Protein AF-A0A7X4B8D8-F1 (afdb_monomer_lite)

pLDDT: mean 94.79, std 5.06, range [47.25, 98.56]

Sequence (231 aa):
MPLSFQAPSESDYITFLWSAFEINYNKQKYQFAYFAYHMLAMGFIYFKIWQIRRERLDDFRKGVIGFSKDNENCFLHAASPFEFSKVPEGSVFRLLKLLGCDNSKVGTYGALVNDRNEMAHANGHIHVRTEEIFGYKIRNILKIAEDIQSQVEPIIEVCYQNFLLRSLDPNEREYSDLTDQIREALIHSNYLSQKDIKICFKFDIQRLKNHKKFREISTLHREILSIGFPE

Radius of gyration: 19.59 Å; chains: 1; bounding box: 50×41×54 Å

Secondary structure (DSSP, 8-state):
--SS-SSHHHHHHHHHHHHHHHHHHHTT-HHHHHHHHHHHHHHHHHHHHHHHHHH-HHHHHHHHTTS-HHHHHHHHH-SSGGGGGGS-HHHHGGGGGGGT--HHHHHHHHHHHHHHHHHHS-SS--S--SHHHHHHHHHHHHHHHHHHHHHTHHHHHHHHHHHHHHTSSTTTSSSSSHHHIIIIIIIITTT--HHHHHHHHT--GGGGTTSTTHHHHHHHHHHHHHH----

Structure (mmCIF, N/CA/C/O backbone):
data_AF-A0A7X4B8D8-F1
#
_entry.id   AF-A0A7X4B8D8-F1
#
loop_
_atom_site.group_PDB
_atom_site.id
_atom_site.type_symbol
_atom_site.label_atom_id
_atom_site.label_alt_id
_atom_site.label_comp_id
_atom_site.label_asym_id
_atom_site.label_entity_id
_atom_site.label_seq_id
_atom_site.pdbx_PDB_ins_code
_atom_site.Cartn_x
_atom_site.Cartn_y
_atom_site.Cartn_z
_atom_site.occupancy
_atom_site.B_iso_or_equiv
_atom_site.auth_seq_id
_atom_site.auth_comp_id
_atom_site.auth_asym_id
_atom_site.auth_atom_id
_atom_site.pdbx_PDB_model_num
ATOM 1 N N . MET A 1 1 ? 1.569 5.803 -2.714 1.00 92.88 1 MET A N 1
ATOM 2 C CA . MET A 1 1 ? 2.454 5.562 -1.556 1.00 92.88 1 MET A CA 1
ATOM 3 C C . MET A 1 1 ? 1.796 6.117 -0.301 1.00 92.88 1 MET A C 1
ATOM 5 O O . MET A 1 1 ? 0.886 6.930 -0.468 1.00 92.88 1 MET A O 1
ATOM 9 N N . PRO A 1 2 ? 2.183 5.661 0.903 1.00 95.62 2 PRO A N 1
ATOM 10 C CA . PRO A 1 2 ? 1.746 6.262 2.165 1.00 95.62 2 PRO A CA 1
ATOM 11 C C . PRO A 1 2 ? 2.032 7.767 2.206 1.00 95.62 2 PRO A C 1
ATOM 13 O O . PRO A 1 2 ? 2.997 8.214 1.588 1.00 95.62 2 PRO A O 1
ATOM 16 N N . LEU A 1 3 ? 1.200 8.532 2.916 1.00 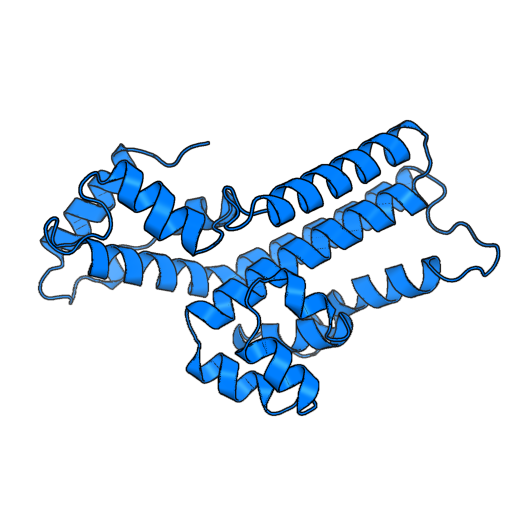94.75 3 LEU A N 1
ATOM 17 C CA . LEU A 1 3 ? 1.454 9.955 3.182 1.00 94.75 3 LEU A CA 1
ATOM 18 C C . LEU A 1 3 ? 2.538 10.168 4.239 1.00 94.75 3 LEU A C 1
ATOM 20 O O . LEU A 1 3 ? 3.228 11.180 4.227 1.00 94.75 3 LEU A O 1
ATOM 24 N N . SER A 1 4 ? 2.665 9.217 5.160 1.00 94.81 4 SER A N 1
ATOM 25 C CA . SER A 1 4 ? 3.643 9.247 6.237 1.00 94.81 4 SER A CA 1
ATOM 26 C C . SER A 1 4 ? 4.244 7.856 6.419 1.00 94.81 4 SER A C 1
ATOM 28 O O . SER A 1 4 ? 3.562 6.845 6.224 1.00 94.81 4 SER A O 1
ATOM 30 N N . PHE A 1 5 ? 5.533 7.822 6.746 1.00 95.88 5 PHE A N 1
ATOM 31 C CA . PHE A 1 5 ? 6.329 6.610 6.922 1.00 95.88 5 PHE A CA 1
ATOM 32 C C . PHE A 1 5 ? 6.796 6.514 8.369 1.00 95.88 5 PHE A C 1
ATOM 34 O O . PHE A 1 5 ? 7.143 7.534 8.960 1.00 95.88 5 PHE A O 1
ATOM 41 N N . GLN A 1 6 ? 6.827 5.304 8.927 1.00 94.69 6 GLN A N 1
ATOM 42 C CA . GLN A 1 6 ? 7.171 5.101 10.336 1.00 94.69 6 GLN A CA 1
ATOM 43 C C . GLN A 1 6 ? 8.663 5.269 10.599 1.00 94.69 6 GLN A C 1
ATOM 45 O O . GLN A 1 6 ? 9.049 5.755 11.659 1.00 94.69 6 GLN A O 1
ATOM 50 N N . ALA A 1 7 ? 9.507 4.892 9.636 1.00 94.75 7 ALA A N 1
ATOM 51 C CA . ALA A 1 7 ? 10.947 5.078 9.743 1.00 94.75 7 ALA A CA 1
ATOM 52 C C . ALA A 1 7 ? 11.461 6.071 8.684 1.00 94.75 7 ALA A C 1
ATOM 54 O O . ALA A 1 7 ? 11.084 5.964 7.515 1.00 94.75 7 ALA A O 1
ATOM 55 N N . PRO A 1 8 ? 12.383 6.992 9.036 1.00 94.50 8 PRO A N 1
ATOM 56 C CA . PRO A 1 8 ? 12.990 7.914 8.070 1.00 94.50 8 PRO A CA 1
ATOM 57 C C . PRO A 1 8 ? 13.620 7.200 6.868 1.00 94.50 8 PRO A C 1
ATOM 59 O O . PRO A 1 8 ? 13.454 7.631 5.731 1.00 94.50 8 PRO A O 1
ATOM 62 N N . SER A 1 9 ? 14.240 6.039 7.105 1.00 95.44 9 SER A N 1
ATOM 63 C CA . SER A 1 9 ? 14.846 5.209 6.061 1.00 95.44 9 SER A CA 1
ATOM 64 C C . SER A 1 9 ? 13.849 4.718 5.005 1.00 95.44 9 SER A C 1
ATOM 66 O O . SER A 1 9 ? 14.234 4.507 3.856 1.00 95.44 9 SER A O 1
ATOM 68 N N . GLU A 1 10 ? 12.571 4.553 5.354 1.00 96.31 10 GLU A N 1
ATOM 69 C CA . GLU A 1 10 ? 11.515 4.207 4.398 1.00 96.31 10 GLU A CA 1
ATOM 70 C C . GLU A 1 10 ? 11.247 5.376 3.445 1.00 96.31 10 GLU A C 1
ATOM 72 O O . GLU A 1 10 ? 11.184 5.181 2.230 1.00 96.31 10 GLU A O 1
ATOM 77 N N . SER A 1 11 ? 11.141 6.595 3.983 1.00 95.31 11 SER A N 1
ATOM 78 C CA . SER A 1 11 ? 10.960 7.815 3.189 1.00 95.31 11 SER A CA 1
ATOM 79 C C . SER A 1 11 ? 12.176 8.095 2.303 1.00 95.31 11 SER A C 1
ATOM 81 O O . SER A 1 11 ? 12.021 8.412 1.120 1.00 95.31 11 SER A O 1
ATOM 83 N N . ASP A 1 12 ? 13.386 7.914 2.839 1.00 97.31 12 ASP A N 1
ATOM 84 C CA . ASP A 1 12 ? 14.638 8.058 2.091 1.00 97.31 12 ASP A CA 1
ATOM 85 C C . ASP A 1 12 ? 14.699 7.070 0.924 1.00 97.31 12 ASP A C 1
ATOM 87 O O . ASP A 1 12 ? 15.031 7.449 -0.200 1.00 97.31 12 ASP A O 1
ATOM 91 N N . TYR A 1 13 ? 14.312 5.811 1.157 1.00 97.44 13 TYR A N 1
ATOM 92 C CA . TYR A 1 13 ? 14.269 4.788 0.117 1.00 97.44 13 TYR A CA 1
ATOM 93 C C . TYR A 1 13 ? 13.274 5.141 -0.997 1.00 97.44 13 TYR A C 1
ATOM 95 O O . TYR A 1 13 ? 13.613 5.059 -2.180 1.00 97.44 13 TYR A O 1
ATOM 103 N N . ILE A 1 14 ? 12.063 5.589 -0.651 1.00 97.62 14 ILE A N 1
ATOM 104 C CA . ILE A 1 14 ? 11.065 6.002 -1.649 1.00 97.62 14 ILE A CA 1
ATOM 105 C C . ILE A 1 14 ? 11.525 7.234 -2.434 1.00 97.62 14 ILE A C 1
ATOM 107 O O . ILE A 1 14 ? 11.386 7.263 -3.659 1.00 97.62 14 ILE A O 1
ATOM 111 N N . THR A 1 15 ? 12.122 8.214 -1.761 1.00 97.81 15 THR A N 1
ATOM 112 C CA . THR A 1 15 ? 12.684 9.414 -2.399 1.00 97.81 15 THR A CA 1
ATOM 113 C C . THR A 1 15 ? 13.819 9.050 -3.353 1.00 97.81 15 THR A C 1
ATOM 115 O O . THR A 1 15 ? 13.859 9.522 -4.490 1.00 97.81 15 THR A O 1
ATOM 118 N N . PHE A 1 16 ? 14.707 8.148 -2.930 1.00 98.19 16 PHE A N 1
ATOM 119 C CA . PHE A 1 16 ? 15.787 7.624 -3.758 1.00 98.19 16 PHE A CA 1
ATOM 120 C C . PHE A 1 16 ? 15.255 6.950 -5.029 1.00 98.19 16 PHE A C 1
ATOM 122 O O . PHE A 1 16 ? 15.747 7.226 -6.124 1.00 98.19 16 PHE A O 1
ATOM 129 N N . LEU A 1 17 ? 14.226 6.105 -4.913 1.00 98.44 17 LEU A N 1
ATOM 130 C CA . LEU A 1 17 ? 13.629 5.430 -6.065 1.00 98.44 17 LEU A CA 1
ATOM 131 C C . LEU A 1 17 ? 12.956 6.403 -7.040 1.00 98.44 17 LEU A C 1
ATOM 133 O O . LEU A 1 17 ? 13.117 6.249 -8.252 1.00 98.44 17 LEU A O 1
ATOM 137 N N . TRP A 1 18 ? 12.242 7.416 -6.540 1.00 98.38 18 TRP A N 1
ATOM 138 C CA . TRP A 1 18 ? 11.669 8.463 -7.391 1.00 98.38 18 TRP A CA 1
ATOM 139 C C . TRP A 1 18 ? 12.748 9.256 -8.124 1.00 98.38 18 TRP A C 1
ATOM 141 O O . TRP A 1 18 ? 12.675 9.402 -9.342 1.00 98.38 18 TRP A O 1
ATOM 151 N N . SER A 1 19 ? 13.800 9.673 -7.418 1.00 98.44 19 SER A N 1
ATOM 152 C CA . SER A 1 19 ? 14.943 10.355 -8.030 1.00 98.44 19 SER A CA 1
ATOM 153 C C . SER A 1 19 ? 15.603 9.492 -9.114 1.00 98.44 19 SER A C 1
ATOM 155 O O . SER A 1 19 ? 15.864 9.958 -10.226 1.00 98.44 19 SER A O 1
ATOM 157 N N . ALA A 1 20 ? 15.809 8.199 -8.842 1.00 98.56 20 ALA A N 1
ATOM 158 C CA . ALA A 1 20 ? 16.354 7.260 -9.816 1.00 98.56 20 ALA A CA 1
ATOM 159 C C . ALA A 1 20 ? 15.445 7.111 -11.046 1.00 98.56 20 ALA A C 1
ATOM 161 O O . ALA A 1 20 ? 15.947 7.072 -12.172 1.00 98.56 20 ALA A O 1
ATOM 162 N N . PHE A 1 21 ? 14.126 7.055 -10.856 1.00 98.56 21 PHE A N 1
ATOM 163 C CA . PHE A 1 21 ? 13.155 7.043 -11.946 1.00 98.56 21 PHE A CA 1
ATOM 164 C C . PHE A 1 21 ? 13.271 8.302 -12.814 1.00 98.56 21 PHE A C 1
ATOM 166 O O . PHE A 1 21 ? 13.492 8.184 -14.020 1.00 98.56 21 PHE A O 1
ATOM 173 N N . GLU A 1 22 ? 13.196 9.489 -12.208 1.00 98.50 22 GLU A N 1
ATOM 174 C CA . GLU A 1 22 ? 13.200 10.776 -12.915 1.00 98.50 22 GLU A CA 1
ATOM 175 C C . GLU A 1 22 ? 14.501 10.998 -13.687 1.00 98.50 22 GLU A C 1
ATOM 177 O O . GLU A 1 22 ? 14.485 11.312 -14.879 1.00 98.50 22 GLU A O 1
ATOM 182 N N . ILE A 1 23 ? 15.648 10.775 -13.037 1.00 98.56 23 ILE A N 1
ATOM 183 C CA . ILE A 1 23 ? 16.964 10.951 -13.661 1.00 98.56 23 ILE A CA 1
ATOM 184 C C . ILE A 1 23 ? 17.115 10.024 -14.868 1.00 98.56 23 ILE A C 1
ATOM 186 O O . ILE A 1 23 ? 17.621 10.449 -15.910 1.00 98.56 23 ILE A O 1
ATOM 190 N N . ASN A 1 24 ? 16.710 8.756 -14.746 1.00 98.56 24 ASN A N 1
ATOM 191 C CA . ASN A 1 24 ? 16.832 7.810 -15.851 1.00 98.56 24 ASN A CA 1
ATOM 192 C C . ASN A 1 24 ? 15.827 8.106 -16.966 1.00 98.56 24 ASN A C 1
ATOM 194 O O . ASN A 1 24 ? 16.201 8.007 -18.133 1.00 98.56 24 ASN A O 1
ATOM 198 N N . TYR A 1 25 ? 14.603 8.518 -16.636 1.00 98.44 25 TYR A N 1
ATOM 199 C CA . TYR A 1 25 ? 13.605 8.907 -17.629 1.00 98.44 25 TYR A CA 1
ATOM 200 C C . TYR A 1 25 ? 14.076 10.107 -18.455 1.00 98.44 25 TYR A C 1
ATOM 202 O O . TYR A 1 25 ? 14.130 10.032 -19.680 1.00 98.44 25 TYR A O 1
ATOM 210 N N . ASN A 1 26 ? 14.528 11.170 -17.785 1.00 98.25 26 ASN A N 1
ATOM 211 C CA . ASN A 1 26 ? 14.999 12.399 -18.430 1.00 98.25 26 ASN A CA 1
ATOM 212 C C . ASN A 1 26 ? 16.249 12.168 -19.291 1.00 98.25 26 ASN A C 1
ATOM 214 O O . ASN A 1 26 ? 16.451 12.837 -20.300 1.00 98.25 26 ASN A O 1
ATOM 218 N N . LYS A 1 27 ? 17.081 11.185 -18.925 1.00 98.25 27 LYS A N 1
ATOM 219 C CA . LYS A 1 27 ? 18.239 10.742 -19.720 1.00 98.25 27 LYS A CA 1
ATOM 220 C C . LYS A 1 27 ? 17.885 9.699 -20.787 1.00 98.25 27 LYS A C 1
ATOM 222 O O . LYS A 1 27 ? 18.798 9.115 -21.366 1.00 98.25 27 LYS A O 1
ATOM 227 N N . GLN A 1 28 ? 16.598 9.429 -21.012 1.00 97.94 28 GLN A N 1
ATOM 228 C CA . GLN A 1 28 ? 16.085 8.438 -21.969 1.00 97.94 28 GLN A CA 1
ATOM 229 C C . GLN A 1 28 ? 16.602 7.009 -21.712 1.00 97.94 28 GLN A C 1
ATOM 231 O O . GLN A 1 28 ? 16.596 6.141 -22.584 1.00 97.94 28 GLN A O 1
ATOM 236 N N . LYS A 1 29 ? 17.025 6.726 -20.476 1.00 97.75 29 LYS A N 1
ATOM 237 C CA . LYS A 1 29 ? 17.424 5.399 -19.992 1.00 97.75 29 LYS A CA 1
ATOM 238 C C . LYS A 1 29 ? 16.196 4.644 -19.485 1.00 97.75 29 LYS A C 1
ATOM 240 O O . LYS A 1 29 ? 16.112 4.271 -18.313 1.00 97.75 29 LYS A O 1
ATOM 245 N N . TYR A 1 30 ? 15.227 4.427 -20.370 1.00 98.06 30 TYR A N 1
ATOM 246 C CA . TYR A 1 30 ? 13.887 3.978 -19.987 1.00 98.06 30 TYR A CA 1
ATOM 247 C C . TYR A 1 30 ? 13.850 2.620 -19.270 1.00 98.06 30 TYR A C 1
ATOM 249 O O . TYR A 1 30 ? 13.046 2.448 -18.359 1.00 98.06 30 TYR A O 1
ATOM 257 N N . GLN A 1 31 ? 14.735 1.672 -19.596 1.00 96.94 31 GLN A N 1
ATOM 258 C CA . GLN A 1 31 ? 14.822 0.394 -18.870 1.00 96.94 31 GLN A CA 1
ATOM 259 C C . GLN A 1 31 ? 15.204 0.571 -17.394 1.00 96.94 31 GLN A C 1
ATOM 261 O O . GLN A 1 31 ? 14.600 -0.049 -16.523 1.00 96.94 31 GLN A O 1
ATOM 266 N N . PHE A 1 32 ? 16.147 1.463 -17.087 1.00 97.06 32 PHE A N 1
ATOM 267 C CA . PHE A 1 32 ? 16.521 1.746 -15.699 1.00 97.06 32 PHE A CA 1
ATOM 268 C C . PHE A 1 32 ? 15.457 2.573 -14.974 1.00 97.06 32 PHE A C 1
ATOM 270 O O . PHE A 1 32 ? 15.191 2.324 -13.799 1.00 97.06 32 PHE A O 1
ATOM 277 N N . ALA A 1 33 ? 14.793 3.495 -15.679 1.00 98.38 33 ALA A N 1
ATOM 278 C CA . ALA A 1 33 ? 13.621 4.180 -15.139 1.00 98.38 33 ALA A CA 1
ATOM 279 C C . ALA A 1 33 ? 12.510 3.173 -14.791 1.00 98.38 33 ALA A C 1
ATOM 281 O O . ALA A 1 33 ? 11.904 3.260 -13.726 1.00 98.38 33 ALA A O 1
ATOM 282 N N . TYR A 1 34 ? 12.289 2.168 -15.646 1.00 97.94 34 TYR A N 1
ATOM 283 C CA . TYR A 1 34 ? 11.306 1.115 -15.409 1.00 97.94 34 TYR A CA 1
ATOM 284 C C . TYR A 1 34 ? 11.651 0.281 -14.172 1.00 97.94 34 TYR A C 1
ATOM 286 O O . TYR A 1 34 ? 10.766 0.025 -13.363 1.00 97.94 34 TYR A O 1
ATOM 294 N N . PHE A 1 35 ? 12.921 -0.084 -13.964 1.00 97.75 35 PHE A N 1
ATOM 295 C CA . PHE A 1 35 ? 13.334 -0.794 -12.747 1.00 97.75 35 PHE A CA 1
ATOM 296 C C . PHE A 1 35 ? 13.094 0.014 -11.474 1.00 97.75 35 PHE A C 1
ATOM 298 O O . PHE A 1 35 ? 12.571 -0.531 -10.502 1.00 97.75 35 PHE A O 1
ATOM 305 N N . ALA A 1 36 ? 13.416 1.310 -11.482 1.00 98.25 36 ALA A N 1
ATOM 306 C CA . ALA A 1 36 ? 13.119 2.188 -10.354 1.00 98.25 36 ALA A CA 1
ATOM 307 C C . ALA A 1 36 ? 11.608 2.247 -10.070 1.00 98.25 36 ALA A C 1
ATOM 309 O O . ALA A 1 36 ? 11.178 2.080 -8.928 1.00 98.25 36 ALA A O 1
ATOM 310 N N . TYR A 1 37 ? 10.790 2.380 -11.118 1.00 98.19 37 TYR A N 1
ATOM 311 C CA . TYR A 1 37 ? 9.334 2.399 -10.982 1.00 98.19 37 TYR A CA 1
ATOM 312 C C . TYR A 1 37 ? 8.748 1.061 -10.518 1.00 98.19 37 TYR A C 1
ATOM 314 O O . TYR A 1 37 ? 7.814 1.025 -9.722 1.00 98.19 37 TYR A O 1
ATOM 322 N N . HIS A 1 38 ? 9.302 -0.056 -10.983 1.00 97.38 38 HIS A N 1
ATOM 323 C CA . HIS A 1 38 ? 8.904 -1.384 -10.535 1.00 97.38 38 HIS A CA 1
ATOM 324 C C . HIS A 1 38 ? 9.179 -1.571 -9.036 1.00 97.38 38 HIS A C 1
ATOM 326 O O . HIS A 1 38 ? 8.322 -2.084 -8.321 1.00 97.38 38 HIS A O 1
ATOM 332 N N . MET A 1 39 ? 10.323 -1.095 -8.531 1.00 97.44 39 MET A N 1
ATOM 333 C CA . MET A 1 39 ? 10.609 -1.120 -7.090 1.00 97.44 39 MET A CA 1
ATOM 334 C C . MET A 1 39 ? 9.616 -0.262 -6.289 1.00 97.44 39 MET A C 1
ATOM 336 O O . MET A 1 39 ? 9.155 -0.699 -5.234 1.00 97.44 39 MET A O 1
ATOM 340 N N . LEU A 1 40 ? 9.200 0.902 -6.809 1.00 98.19 40 LEU A N 1
ATOM 341 C CA . LEU A 1 40 ? 8.113 1.695 -6.211 1.00 98.19 40 LEU A CA 1
ATOM 342 C C . LEU A 1 40 ? 6.791 0.911 -6.178 1.00 98.19 40 LEU A C 1
ATOM 344 O O . LEU A 1 40 ? 6.084 0.931 -5.169 1.00 98.19 40 LEU A O 1
ATOM 348 N N . ALA A 1 41 ? 6.468 0.193 -7.257 1.00 97.69 41 ALA A N 1
ATOM 349 C CA . ALA A 1 41 ? 5.271 -0.640 -7.336 1.00 97.69 41 ALA A CA 1
ATOM 350 C C . ALA A 1 41 ? 5.297 -1.788 -6.314 1.00 97.69 41 ALA A C 1
ATOM 352 O O . ALA A 1 41 ? 4.300 -2.017 -5.628 1.00 97.69 41 ALA A O 1
ATOM 353 N N . MET A 1 42 ? 6.440 -2.460 -6.150 1.00 97.62 42 MET A N 1
ATOM 354 C CA . MET A 1 42 ? 6.615 -3.483 -5.114 1.00 97.62 42 MET A CA 1
ATOM 355 C C . MET A 1 42 ? 6.498 -2.895 -3.707 1.00 97.62 42 MET A C 1
ATOM 357 O O . MET A 1 42 ? 5.803 -3.468 -2.872 1.00 97.62 42 MET A O 1
ATOM 361 N N . GLY A 1 43 ? 7.068 -1.710 -3.464 1.00 97.69 43 GLY A N 1
ATOM 362 C CA . GLY A 1 43 ? 6.866 -0.971 -2.217 1.00 97.69 43 GLY A CA 1
ATOM 363 C C . GLY A 1 43 ? 5.382 -0.731 -1.925 1.00 97.69 43 GLY A C 1
ATOM 364 O O . GLY A 1 43 ? 4.904 -1.060 -0.841 1.00 97.69 43 GLY A O 1
ATOM 365 N N . PHE A 1 44 ? 4.620 -0.243 -2.909 1.00 98.00 44 PHE A N 1
ATOM 366 C CA . PHE A 1 44 ? 3.165 -0.098 -2.795 1.00 98.00 44 PHE A CA 1
ATOM 367 C C . PHE A 1 44 ? 2.472 -1.418 -2.415 1.00 98.00 44 PHE A C 1
ATOM 369 O O . PHE A 1 44 ? 1.670 -1.431 -1.481 1.00 98.00 44 PHE A O 1
ATOM 376 N N . ILE A 1 45 ? 2.801 -2.527 -3.085 1.00 97.69 45 ILE A N 1
ATOM 377 C CA . ILE A 1 45 ? 2.222 -3.851 -2.799 1.00 97.69 45 ILE A CA 1
ATOM 378 C C . ILE A 1 45 ? 2.536 -4.293 -1.364 1.00 97.69 45 ILE A C 1
ATOM 380 O O . ILE A 1 45 ? 1.647 -4.787 -0.668 1.00 97.69 45 ILE A O 1
ATOM 384 N N . TYR A 1 46 ? 3.763 -4.075 -0.888 1.00 98.19 46 TYR A N 1
ATOM 385 C CA . TYR A 1 46 ? 4.146 -4.405 0.484 1.00 98.19 46 TYR A CA 1
ATOM 386 C C . TYR A 1 46 ? 3.347 -3.613 1.515 1.00 98.19 46 TYR A C 1
ATOM 388 O O . TYR A 1 46 ? 2.847 -4.210 2.469 1.00 98.19 46 TYR A O 1
ATOM 396 N N . PHE A 1 47 ? 3.135 -2.309 1.302 1.00 98.19 47 PHE A N 1
ATOM 397 C CA . PHE A 1 47 ? 2.262 -1.514 2.173 1.00 98.19 47 PHE A CA 1
ATOM 398 C C . PHE A 1 47 ? 0.826 -2.048 2.185 1.00 98.19 47 PHE A C 1
ATOM 400 O O . PHE A 1 47 ? 0.214 -2.140 3.248 1.00 98.19 47 PHE A O 1
ATOM 407 N N . LYS A 1 48 ? 0.291 -2.473 1.035 1.00 97.75 48 LYS A N 1
ATOM 408 C CA . LYS A 1 48 ? -1.054 -3.065 0.973 1.00 97.75 48 LYS A CA 1
ATOM 409 C C . LYS A 1 48 ? -1.153 -4.374 1.736 1.00 97.75 48 LYS A C 1
ATOM 411 O O . LYS A 1 48 ? -2.084 -4.568 2.509 1.00 97.75 48 LYS A O 1
ATOM 416 N N . ILE A 1 49 ? -0.170 -5.251 1.593 1.00 97.62 49 ILE A N 1
ATOM 417 C CA . ILE A 1 49 ? -0.135 -6.521 2.325 1.00 97.62 49 ILE A CA 1
ATOM 418 C C . ILE A 1 49 ? 0.063 -6.291 3.825 1.00 97.62 49 ILE A C 1
ATOM 420 O O . ILE A 1 49 ? -0.546 -6.984 4.640 1.00 97.62 49 ILE A O 1
ATOM 424 N N . TRP A 1 50 ? 0.840 -5.277 4.201 1.00 97.88 50 TRP A N 1
ATOM 425 C CA . TRP A 1 50 ? 0.978 -4.858 5.591 1.00 97.88 50 TRP A CA 1
ATOM 426 C C . TRP A 1 50 ? -0.356 -4.408 6.193 1.00 97.88 50 TRP A C 1
ATOM 428 O O . TRP A 1 50 ? -0.689 -4.814 7.305 1.00 97.88 50 TRP A O 1
ATOM 438 N N . GLN A 1 51 ? -1.156 -3.637 5.451 1.00 97.62 51 GLN A N 1
ATOM 439 C CA . GLN A 1 51 ? -2.500 -3.234 5.877 1.00 97.62 51 GLN A CA 1
ATOM 440 C C . GLN A 1 51 ? -3.413 -4.454 6.104 1.00 97.62 51 GLN A C 1
ATOM 442 O O . GLN A 1 51 ? -4.103 -4.519 7.120 1.00 97.62 51 GLN A O 1
ATOM 447 N N . ILE A 1 52 ? -3.351 -5.477 5.238 1.00 96.94 52 ILE A N 1
ATOM 448 C CA . ILE A 1 52 ? -4.075 -6.749 5.447 1.00 96.94 52 ILE A CA 1
ATOM 449 C C . ILE A 1 52 ? -3.618 -7.426 6.743 1.00 96.94 52 ILE A C 1
ATOM 451 O O . ILE A 1 52 ? -4.453 -7.834 7.550 1.00 96.94 52 ILE A O 1
ATOM 455 N N . ARG A 1 53 ? -2.298 -7.532 6.957 1.00 96.75 53 ARG A N 1
ATOM 456 C CA . ARG A 1 53 ? -1.716 -8.140 8.163 1.00 96.75 53 ARG A CA 1
ATOM 457 C C . ARG A 1 53 ? -2.205 -7.454 9.433 1.00 96.75 53 ARG A C 1
ATOM 459 O O . ARG A 1 53 ? -2.504 -8.135 10.408 1.00 96.75 53 ARG A O 1
ATOM 466 N N . ARG A 1 54 ? -2.270 -6.121 9.422 1.00 95.06 54 ARG A N 1
ATOM 467 C CA . ARG A 1 54 ? -2.695 -5.321 10.573 1.00 95.06 54 ARG A CA 1
ATOM 468 C C . ARG A 1 54 ? -4.164 -5.530 10.924 1.00 95.06 54 ARG A C 1
ATOM 470 O O . ARG A 1 54 ? -4.469 -5.782 12.084 1.00 95.06 54 ARG A O 1
ATOM 477 N N . GLU A 1 55 ? -5.056 -5.452 9.941 1.00 95.38 55 GLU A N 1
ATOM 478 C CA . GLU A 1 55 ? -6.503 -5.476 10.202 1.00 95.38 55 GLU A CA 1
ATOM 479 C C . GLU A 1 55 ? -7.092 -6.889 10.281 1.00 95.38 55 GLU A C 1
ATOM 481 O O . GLU A 1 55 ? -8.139 -7.093 10.892 1.00 95.38 55 GLU A O 1
ATOM 486 N N . ARG A 1 56 ? -6.440 -7.885 9.669 1.00 94.50 56 ARG A N 1
ATOM 487 C CA . ARG A 1 56 ? -6.908 -9.280 9.628 1.00 94.50 56 ARG A CA 1
ATOM 488 C C . ARG A 1 56 ? -5.820 -10.259 10.055 1.00 94.50 56 ARG A C 1
ATOM 490 O O . ARG A 1 56 ? -5.568 -11.247 9.369 1.00 94.50 56 ARG A O 1
ATOM 497 N N . LEU A 1 57 ? -5.170 -9.995 11.189 1.00 94.81 57 LEU A N 1
ATOM 498 C CA . LEU A 1 57 ? -4.001 -10.757 11.642 1.00 94.81 57 LEU A CA 1
ATOM 499 C C . LEU A 1 57 ? -4.235 -12.274 11.704 1.00 94.81 57 LEU A C 1
ATOM 501 O O . LEU A 1 57 ? -3.366 -13.036 11.289 1.00 94.81 57 LEU A O 1
ATOM 505 N N . ASP A 1 58 ? -5.390 -12.729 12.187 1.00 95.38 58 ASP A N 1
ATOM 506 C CA . ASP A 1 58 ? -5.659 -14.167 12.312 1.00 95.38 58 ASP A CA 1
ATOM 507 C C . ASP A 1 58 ? -5.846 -14.857 10.957 1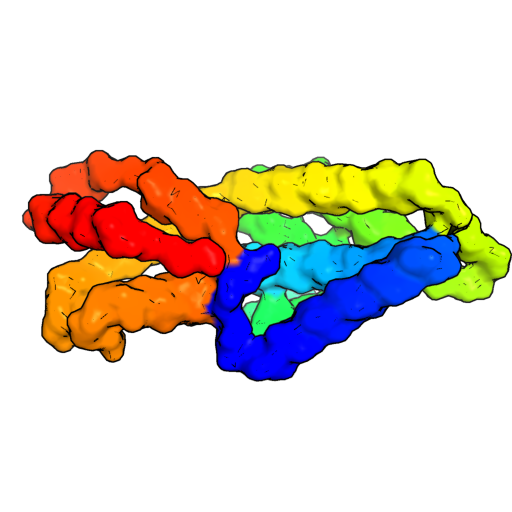.00 95.38 58 ASP A C 1
ATOM 509 O O . ASP A 1 58 ? -5.364 -15.974 10.759 1.00 95.38 58 ASP A O 1
ATOM 513 N N . ASP A 1 59 ? -6.486 -14.196 9.995 1.00 95.38 59 ASP A N 1
ATOM 514 C CA . ASP A 1 59 ? -6.599 -14.728 8.635 1.00 95.38 59 ASP A CA 1
ATOM 515 C C . ASP A 1 59 ? -5.270 -14.627 7.890 1.00 95.38 59 ASP A C 1
ATOM 517 O O . ASP A 1 59 ? -4.909 -15.535 7.143 1.00 95.38 59 ASP A O 1
ATOM 521 N N . PHE A 1 60 ? -4.495 -13.576 8.153 1.00 96.62 60 PHE A N 1
ATOM 522 C CA . PHE A 1 60 ? -3.138 -13.437 7.646 1.00 96.62 60 PHE A CA 1
ATOM 523 C C . PHE A 1 60 ? -2.236 -14.571 8.146 1.00 96.62 60 PHE A C 1
ATOM 525 O O . PHE A 1 60 ? -1.564 -15.205 7.336 1.00 96.62 60 PHE A O 1
ATOM 532 N N . ARG A 1 61 ? -2.293 -14.901 9.447 1.00 96.75 61 ARG A N 1
ATOM 533 C CA . ARG A 1 61 ? -1.605 -16.057 10.052 1.00 96.75 61 ARG A CA 1
ATOM 534 C C . ARG A 1 61 ? -1.971 -17.362 9.358 1.00 96.75 61 ARG A C 1
ATOM 536 O O . ARG A 1 61 ? -1.084 -18.117 8.988 1.00 96.75 61 ARG A O 1
ATOM 543 N N . LYS A 1 62 ? -3.260 -17.611 9.109 1.00 96.12 62 LYS A N 1
ATOM 544 C CA . LYS A 1 62 ? -3.69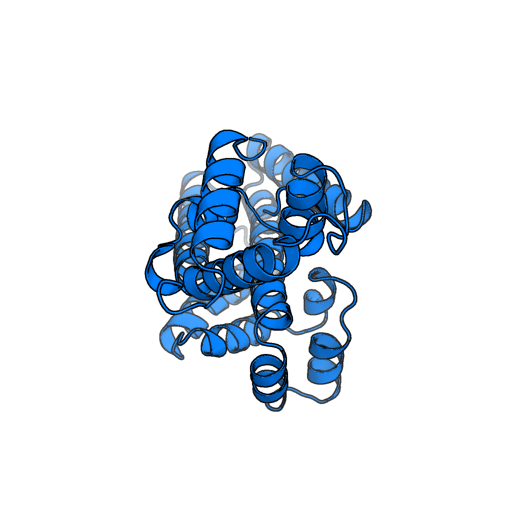7 -18.798 8.351 1.00 96.12 62 LYS A CA 1
ATOM 545 C C . LYS A 1 62 ? -3.183 -18.774 6.907 1.00 96.12 62 LYS A C 1
ATOM 547 O O . LYS A 1 62 ? -2.788 -19.808 6.376 1.00 96.12 62 LYS A O 1
ATOM 552 N N . GLY A 1 63 ? -3.173 -17.600 6.276 1.00 94.19 63 GLY A N 1
ATOM 553 C CA . GLY A 1 63 ? -2.733 -17.402 4.895 1.00 94.19 63 GLY A CA 1
ATOM 554 C C . GLY A 1 63 ? -1.245 -17.677 4.664 1.00 94.19 63 GLY A C 1
ATOM 555 O O . GLY A 1 63 ? -0.872 -18.088 3.563 1.00 94.19 63 GLY A O 1
ATOM 556 N N . VAL A 1 64 ? -0.403 -17.500 5.688 1.00 96.50 64 VAL A N 1
ATOM 557 C CA . VAL A 1 64 ? 1.049 -17.720 5.587 1.00 96.50 64 VAL A CA 1
ATOM 558 C C . VAL A 1 64 ? 1.492 -19.166 5.855 1.00 96.50 64 VAL A C 1
ATOM 560 O O . VAL A 1 64 ? 2.601 -19.514 5.467 1.00 96.50 64 VAL A O 1
ATOM 563 N N . ILE A 1 65 ? 0.627 -20.040 6.393 1.00 93.38 65 ILE A N 1
ATOM 564 C CA . ILE A 1 65 ? 0.945 -21.463 6.676 1.00 93.38 65 ILE A CA 1
ATOM 565 C C . ILE A 1 65 ? 1.435 -22.210 5.420 1.00 93.38 65 ILE A C 1
ATOM 567 O O . ILE A 1 65 ? 2.238 -23.133 5.493 1.00 93.38 65 ILE A O 1
ATOM 571 N N . GLY A 1 66 ? 0.956 -21.819 4.234 1.00 88.44 66 GLY A N 1
ATOM 572 C CA . GLY A 1 66 ? 1.341 -22.428 2.954 1.00 88.44 66 GLY A CA 1
ATOM 573 C C . GLY A 1 66 ? 2.669 -21.930 2.362 1.00 88.44 66 GLY A C 1
ATOM 574 O O . GLY A 1 66 ? 2.901 -22.130 1.162 1.00 88.44 66 GLY A O 1
ATOM 575 N N . PHE A 1 67 ? 3.483 -21.212 3.138 1.00 94.69 67 PHE A N 1
ATOM 576 C CA . PHE A 1 67 ? 4.831 -20.771 2.778 1.00 94.69 67 PHE A CA 1
ATOM 577 C C . PHE A 1 67 ? 5.885 -21.631 3.497 1.00 94.69 67 PHE A C 1
ATOM 579 O O . PHE A 1 67 ? 5.564 -22.429 4.370 1.00 94.69 67 PHE A O 1
ATOM 586 N N . SER A 1 68 ? 7.160 -21.513 3.111 1.00 95.06 68 SER A N 1
ATOM 587 C CA . SER A 1 68 ? 8.242 -22.127 3.892 1.00 95.06 68 SER A CA 1
ATOM 588 C C . SER A 1 68 ? 8.315 -21.494 5.284 1.00 95.06 68 SER A C 1
ATOM 590 O O . SER A 1 68 ? 7.969 -20.324 5.443 1.00 95.06 68 SER A O 1
ATOM 592 N N . LYS A 1 69 ? 8.837 -22.236 6.269 1.00 94.56 69 LYS A N 1
ATOM 593 C CA . LYS A 1 69 ? 8.985 -21.763 7.657 1.00 94.56 69 LYS A CA 1
ATOM 594 C C . LYS A 1 69 ? 9.680 -20.398 7.752 1.00 94.56 69 LYS A C 1
ATOM 596 O O . LYS A 1 69 ? 9.252 -19.540 8.516 1.00 94.56 69 LYS A O 1
ATOM 601 N N . ASP A 1 70 ? 10.721 -20.175 6.952 1.00 94.44 70 ASP A N 1
ATOM 602 C CA . ASP A 1 70 ? 11.460 -18.907 6.954 1.00 94.44 70 ASP A CA 1
ATOM 603 C C . ASP A 1 70 ? 10.628 -17.748 6.388 1.00 94.44 70 ASP A C 1
ATOM 605 O O . ASP A 1 70 ? 10.631 -16.651 6.945 1.00 94.44 70 ASP A O 1
ATOM 609 N N . ASN A 1 71 ? 9.860 -17.998 5.324 1.00 94.75 71 ASN A N 1
ATOM 610 C CA . ASN A 1 71 ? 8.979 -16.994 4.728 1.00 94.75 71 ASN A CA 1
ATOM 611 C C . ASN A 1 71 ? 7.779 -16.692 5.633 1.00 94.75 71 ASN A C 1
ATOM 613 O O . ASN A 1 71 ? 7.398 -15.534 5.773 1.00 94.75 71 ASN A O 1
ATOM 617 N N . GLU A 1 72 ? 7.203 -17.712 6.271 1.00 95.44 72 GLU A N 1
ATOM 618 C CA . GLU A 1 72 ? 6.155 -17.549 7.279 1.00 95.44 72 GLU A CA 1
ATOM 619 C C . GLU A 1 72 ? 6.647 -16.664 8.431 1.00 95.44 72 GLU A C 1
ATOM 621 O O . GLU A 1 72 ? 6.028 -15.642 8.735 1.00 95.44 72 GLU A O 1
ATOM 626 N N . ASN A 1 73 ? 7.809 -16.991 9.007 1.00 94.19 73 ASN A N 1
ATOM 627 C CA . ASN A 1 73 ? 8.431 -16.186 10.056 1.00 94.19 73 ASN A CA 1
ATOM 628 C C . ASN A 1 73 ? 8.690 -14.749 9.591 1.00 94.19 73 ASN A C 1
ATOM 630 O O . ASN A 1 73 ? 8.419 -13.808 10.336 1.00 94.19 73 ASN A O 1
ATOM 634 N N . CYS A 1 74 ? 9.169 -14.569 8.356 1.00 95.50 74 CYS A N 1
ATOM 635 C CA . CYS A 1 74 ? 9.374 -13.248 7.773 1.00 95.50 74 CYS A CA 1
ATOM 636 C C . CYS A 1 74 ? 8.070 -12.440 7.732 1.00 95.50 74 CYS A C 1
ATOM 638 O O . CYS A 1 74 ? 8.055 -11.296 8.175 1.00 95.50 74 CYS A O 1
ATOM 640 N N . PHE A 1 75 ? 6.960 -13.023 7.274 1.00 96.06 75 PHE A N 1
ATOM 641 C CA . PHE A 1 75 ? 5.679 -12.319 7.220 1.00 96.06 75 PHE A CA 1
ATOM 642 C C . PHE A 1 75 ? 5.101 -11.989 8.602 1.00 96.06 75 PHE A C 1
ATOM 644 O O . PHE A 1 75 ? 4.505 -10.924 8.781 1.00 96.06 75 PHE A O 1
ATOM 651 N N . LEU A 1 76 ? 5.245 -12.893 9.574 1.00 95.19 76 LEU A N 1
ATOM 652 C CA . LEU A 1 76 ? 4.661 -12.729 10.908 1.00 95.19 76 LEU A CA 1
ATOM 653 C C . LEU A 1 76 ? 5.446 -11.760 11.794 1.00 95.19 76 LEU A C 1
ATOM 655 O O . LEU A 1 76 ? 4.835 -11.044 12.592 1.00 95.19 76 LEU A O 1
ATOM 659 N N . HIS A 1 77 ? 6.769 -11.728 11.641 1.00 95.69 77 HIS A N 1
ATOM 660 C CA . HIS A 1 77 ? 7.676 -10.980 12.512 1.00 95.69 77 HIS A CA 1
ATOM 661 C C . HIS A 1 77 ? 8.347 -9.778 11.840 1.00 95.69 77 HIS A C 1
ATOM 663 O O . HIS A 1 77 ? 9.176 -9.132 12.475 1.00 95.69 77 HIS A O 1
ATOM 669 N N . ALA A 1 78 ? 7.986 -9.453 10.594 1.00 96.12 78 ALA A N 1
ATOM 670 C CA . ALA A 1 78 ? 8.449 -8.244 9.917 1.00 96.12 78 ALA A CA 1
ATOM 671 C C . ALA A 1 78 ? 8.195 -6.989 10.769 1.00 96.12 78 ALA A C 1
ATOM 673 O O . ALA A 1 78 ? 7.054 -6.722 11.168 1.00 96.12 78 ALA A O 1
ATOM 674 N N . ALA A 1 79 ? 9.247 -6.198 10.994 1.00 94.81 79 ALA A N 1
ATOM 675 C CA . ALA A 1 79 ? 9.157 -4.914 11.679 1.00 94.81 79 ALA A CA 1
ATOM 676 C C . ALA A 1 79 ? 8.724 -3.781 10.736 1.00 94.81 79 ALA A C 1
ATOM 678 O O . ALA A 1 79 ? 8.194 -2.776 11.200 1.00 94.81 79 ALA A O 1
ATOM 679 N N . SER A 1 80 ? 8.895 -3.956 9.422 1.00 95.44 80 SER A N 1
ATOM 680 C CA . SER A 1 80 ? 8.440 -3.010 8.400 1.00 95.44 80 SER A CA 1
ATOM 681 C C . SER A 1 80 ? 7.889 -3.714 7.154 1.00 95.44 80 SER A C 1
ATOM 683 O O . SER A 1 80 ? 8.226 -4.876 6.898 1.00 95.44 80 SER A O 1
ATOM 685 N N . PRO A 1 81 ? 7.082 -3.026 6.322 1.00 97.12 81 PRO A N 1
ATOM 686 C CA . PRO A 1 81 ? 6.591 -3.574 5.055 1.00 97.12 81 PRO A CA 1
ATOM 687 C C . PRO A 1 81 ? 7.717 -4.034 4.119 1.00 97.12 81 PRO A C 1
ATOM 689 O O . PRO A 1 81 ? 7.574 -5.036 3.421 1.00 97.12 81 PRO A O 1
ATOM 692 N N . PHE A 1 82 ? 8.863 -3.345 4.119 1.00 96.88 82 PHE A N 1
ATOM 693 C CA . PHE A 1 82 ? 9.983 -3.678 3.235 1.00 96.88 82 PHE A CA 1
ATOM 694 C C . PHE A 1 82 ? 10.689 -4.985 3.595 1.00 96.88 82 PHE A C 1
ATOM 696 O O . PHE A 1 82 ? 11.368 -5.553 2.738 1.00 96.88 82 PHE A O 1
ATOM 703 N N . GLU A 1 83 ? 10.503 -5.524 4.802 1.00 96.50 83 GLU A N 1
ATOM 704 C CA . GLU A 1 83 ? 11.033 -6.848 5.136 1.00 96.50 83 GLU A CA 1
ATOM 705 C C . GLU A 1 83 ? 10.413 -7.971 4.299 1.00 96.50 83 GLU A C 1
ATOM 707 O O . GLU A 1 83 ? 11.062 -8.995 4.094 1.00 96.50 83 GLU A O 1
ATOM 712 N N . PHE A 1 84 ? 9.222 -7.761 3.725 1.00 96.94 84 PHE A N 1
ATOM 713 C CA . PHE A 1 84 ? 8.607 -8.717 2.801 1.00 96.94 84 PHE A CA 1
ATOM 714 C C . PHE A 1 84 ? 9.432 -8.949 1.528 1.00 96.94 84 PHE A C 1
ATOM 716 O O . PHE A 1 84 ? 9.257 -9.980 0.885 1.00 96.94 84 PHE A O 1
ATOM 723 N N . SER A 1 85 ? 10.377 -8.061 1.198 1.00 95.44 85 SER A N 1
ATOM 724 C CA . SER A 1 85 ? 11.322 -8.255 0.087 1.00 95.44 85 SER A CA 1
ATOM 725 C C . SER A 1 85 ? 12.251 -9.465 0.252 1.00 95.44 85 SER A C 1
ATOM 727 O O . SER A 1 85 ? 12.820 -9.935 -0.731 1.00 95.44 85 SER A O 1
ATOM 729 N N . LYS A 1 86 ? 12.390 -10.002 1.474 1.00 94.88 86 LYS A N 1
ATOM 730 C CA . LYS A 1 86 ? 13.126 -11.251 1.743 1.00 94.88 86 LYS A CA 1
ATOM 731 C C . LYS A 1 86 ? 12.404 -12.478 1.172 1.00 94.88 86 LYS A C 1
ATOM 733 O O . LYS A 1 86 ? 13.030 -13.513 0.957 1.00 94.88 86 LYS A O 1
ATOM 738 N N . VAL A 1 87 ? 11.097 -12.368 0.929 1.00 95.31 87 VAL A N 1
ATOM 739 C CA . VAL A 1 87 ? 10.283 -13.406 0.295 1.00 95.31 87 VAL A CA 1
ATOM 740 C C . VAL A 1 87 ? 10.280 -13.174 -1.220 1.00 95.31 87 VAL A C 1
ATOM 742 O O . VAL A 1 87 ? 10.141 -12.031 -1.653 1.00 95.31 87 VAL A O 1
ATOM 745 N N . PRO A 1 88 ? 10.376 -14.226 -2.059 1.00 93.62 88 PRO A N 1
ATOM 746 C CA . PRO A 1 88 ? 10.284 -14.064 -3.507 1.00 93.62 88 PRO A CA 1
ATOM 747 C C . PRO A 1 88 ? 9.027 -13.282 -3.914 1.00 93.62 88 PRO A C 1
ATOM 749 O O . PRO A 1 88 ? 7.911 -13.698 -3.601 1.00 93.62 88 PRO A O 1
ATOM 752 N N . GLU A 1 89 ? 9.203 -12.179 -4.645 1.00 91.25 89 GLU A N 1
ATOM 753 C CA . GLU A 1 89 ? 8.141 -11.200 -4.940 1.00 91.25 89 GLU A CA 1
ATOM 754 C C . GLU A 1 89 ? 6.884 -11.837 -5.548 1.00 91.25 89 GLU A C 1
ATOM 756 O O . GLU A 1 89 ? 5.765 -11.551 -5.128 1.00 91.25 89 GLU A O 1
ATOM 761 N N . GLY A 1 90 ? 7.054 -12.782 -6.480 1.00 90.88 90 GLY A N 1
ATOM 762 C CA . GLY A 1 90 ? 5.934 -13.512 -7.084 1.00 90.88 90 GLY A CA 1
ATOM 763 C C . GLY A 1 90 ? 5.074 -14.266 -6.059 1.00 90.88 90 GLY A C 1
ATOM 764 O O . GLY A 1 90 ? 3.861 -14.386 -6.223 1.00 90.88 90 GLY A O 1
ATOM 765 N N . SER A 1 91 ? 5.679 -14.735 -4.964 1.00 92.88 91 SER A N 1
ATOM 766 C CA . SER A 1 91 ? 4.972 -15.437 -3.886 1.00 92.88 91 SER A CA 1
ATOM 767 C C . SER A 1 91 ? 4.200 -14.488 -2.975 1.00 92.88 91 SER A C 1
ATOM 769 O O . SER A 1 91 ? 3.172 -14.888 -2.428 1.00 92.88 91 SER A O 1
ATOM 771 N N . VAL A 1 92 ? 4.648 -13.238 -2.836 1.00 95.44 92 VAL A N 1
ATOM 772 C CA . VAL A 1 92 ? 4.008 -12.219 -1.992 1.00 95.44 92 VAL A CA 1
ATOM 773 C C . VAL A 1 92 ? 2.566 -11.949 -2.452 1.00 95.44 92 VAL A C 1
ATOM 775 O O . VAL A 1 92 ? 1.656 -11.868 -1.626 1.00 95.44 92 VAL A O 1
ATOM 778 N N . PHE A 1 93 ? 2.306 -11.957 -3.765 1.00 95.75 93 PHE A N 1
ATOM 779 C CA . PHE A 1 93 ? 0.957 -11.783 -4.325 1.00 95.75 93 PHE A CA 1
ATOM 780 C C . PHE A 1 93 ? -0.051 -12.856 -3.898 1.00 95.75 93 PHE A C 1
ATOM 782 O O . PHE A 1 93 ? -1.256 -12.603 -3.932 1.00 95.75 93 PHE A O 1
ATOM 789 N N . ARG A 1 94 ? 0.393 -14.041 -3.451 1.00 95.38 94 ARG A N 1
ATOM 790 C CA . ARG A 1 94 ? -0.519 -15.088 -2.953 1.00 95.38 94 ARG A CA 1
ATOM 791 C C . ARG A 1 94 ? -1.330 -14.618 -1.743 1.00 95.38 94 ARG A C 1
ATOM 793 O O . ARG A 1 94 ? -2.431 -15.122 -1.543 1.00 95.38 94 ARG A O 1
ATOM 800 N N . LEU A 1 95 ? -0.829 -13.651 -0.970 1.00 96.25 95 LEU A N 1
ATOM 801 C CA . LEU A 1 95 ? -1.541 -13.091 0.182 1.00 96.25 95 LEU A CA 1
ATOM 802 C C . LEU A 1 95 ? -2.746 -12.232 -0.222 1.00 96.25 95 LEU A C 1
ATOM 804 O O . LEU A 1 95 ? -3.676 -12.084 0.565 1.00 96.25 95 LEU A O 1
ATOM 808 N N . LEU A 1 96 ? -2.810 -11.750 -1.469 1.00 95.69 96 LEU A N 1
ATOM 809 C CA . LEU A 1 96 ? -3.981 -11.025 -1.978 1.00 95.69 96 LEU A CA 1
ATOM 810 C C . LEU A 1 96 ? -5.217 -11.924 -2.122 1.00 95.69 96 LEU A C 1
ATOM 812 O O . LEU A 1 96 ? -6.337 -11.424 -2.209 1.00 95.69 96 LEU A O 1
ATOM 816 N N . LYS A 1 97 ? -5.060 -13.254 -2.059 1.00 95.50 97 LYS A N 1
ATOM 817 C CA . LYS A 1 97 ? -6.200 -14.180 -1.966 1.00 95.50 97 LYS A CA 1
ATOM 818 C C . LYS A 1 97 ? -7.035 -13.968 -0.702 1.00 95.50 97 LYS A C 1
ATOM 820 O O . LYS A 1 97 ? -8.223 -14.269 -0.716 1.00 95.50 97 LYS A O 1
ATOM 825 N N . LEU A 1 98 ? -6.457 -13.391 0.358 1.00 94.75 98 LEU A N 1
ATOM 826 C CA . LEU A 1 98 ? -7.188 -12.991 1.570 1.00 94.75 98 LEU A CA 1
ATOM 827 C C . LEU A 1 98 ? -8.228 -11.888 1.301 1.00 94.75 98 LEU A C 1
ATOM 829 O O . LEU A 1 98 ? -9.129 -11.674 2.110 1.00 94.75 98 LEU A O 1
ATOM 833 N N . LEU A 1 99 ? -8.115 -11.206 0.157 1.00 91.81 99 LEU A N 1
ATOM 834 C CA . LEU A 1 99 ? -9.070 -10.215 -0.340 1.00 91.81 99 LEU A CA 1
ATOM 835 C C . LEU A 1 99 ? -10.058 -10.800 -1.357 1.00 91.81 99 LEU A C 1
ATOM 837 O O . LEU A 1 99 ? -10.852 -10.063 -1.926 1.00 91.81 99 LEU A O 1
ATOM 841 N N . GLY A 1 100 ? -10.002 -12.109 -1.621 1.00 90.50 100 GLY A N 1
ATOM 842 C CA . GLY A 1 100 ? -10.827 -12.762 -2.637 1.00 90.50 100 GLY A CA 1
ATOM 843 C C . GLY A 1 100 ? -10.246 -12.723 -4.054 1.00 90.50 100 GLY A C 1
ATOM 844 O O . GLY A 1 100 ? -10.937 -13.104 -4.996 1.00 90.50 100 GLY A O 1
ATOM 845 N N . CYS A 1 101 ? -8.986 -12.308 -4.237 1.00 94.75 101 CYS A N 1
ATOM 846 C CA . CYS A 1 101 ? -8.320 -12.434 -5.537 1.00 94.75 101 CYS A CA 1
ATOM 847 C C . CYS A 1 101 ? -8.130 -13.913 -5.898 1.00 94.75 101 CYS A C 1
ATOM 849 O O . CYS A 1 101 ? -7.562 -14.676 -5.119 1.00 94.75 101 CYS A O 1
ATOM 851 N N . ASP A 1 102 ? -8.564 -14.322 -7.088 1.00 95.00 102 ASP A N 1
ATOM 852 C CA . ASP A 1 102 ? -8.372 -15.688 -7.570 1.00 95.00 102 ASP A CA 1
ATOM 853 C C . ASP A 1 102 ? -6.947 -15.927 -8.118 1.00 95.00 102 ASP A C 1
ATOM 855 O O . ASP A 1 102 ? -6.088 -15.039 -8.150 1.00 95.00 102 ASP A O 1
ATOM 859 N N . ASN A 1 103 ? -6.675 -17.158 -8.562 1.00 94.88 103 ASN A N 1
ATOM 860 C CA . ASN A 1 103 ? -5.385 -17.510 -9.162 1.00 94.88 103 ASN A CA 1
ATOM 861 C C . ASN A 1 103 ? -5.075 -16.705 -10.436 1.00 94.88 103 ASN A C 1
ATOM 863 O O . ASN A 1 103 ? -3.903 -16.456 -10.711 1.00 94.88 103 ASN A O 1
ATOM 867 N N . SER A 1 104 ? -6.096 -16.302 -11.198 1.00 95.31 104 SER A N 1
ATOM 868 C CA . SER A 1 104 ? -5.930 -15.546 -12.442 1.00 95.31 104 SER A CA 1
ATOM 869 C C . SER A 1 104 ? -5.463 -14.117 -12.161 1.00 95.31 104 SER A C 1
ATOM 871 O O . SER A 1 104 ? -4.501 -13.641 -12.772 1.00 95.31 104 SER A O 1
ATOM 873 N N . LYS A 1 105 ? -6.078 -13.449 -11.178 1.00 94.81 105 LYS A N 1
ATOM 874 C CA . LYS A 1 105 ? -5.650 -12.129 -10.700 1.00 94.81 105 LYS A CA 1
ATOM 875 C C . LYS A 1 105 ? -4.239 -12.184 -10.128 1.00 94.81 105 LYS A C 1
ATOM 877 O O . LYS A 1 105 ? -3.376 -11.425 -10.557 1.00 94.81 105 LYS A O 1
ATOM 882 N N . VAL A 1 106 ? -3.969 -13.139 -9.234 1.00 95.50 106 VAL A N 1
ATOM 883 C CA . VAL A 1 106 ? -2.629 -13.316 -8.647 1.00 95.50 106 VAL A CA 1
ATOM 884 C C . VAL A 1 106 ? -1.573 -13.576 -9.728 1.00 95.50 106 VAL A C 1
ATOM 886 O O . VAL A 1 106 ? -0.493 -12.990 -9.670 1.00 95.50 106 VAL A O 1
ATOM 889 N N . GLY A 1 107 ? -1.886 -14.393 -10.738 1.00 95.38 107 GLY A N 1
ATOM 890 C CA . GLY A 1 107 ? -1.011 -14.628 -11.890 1.00 95.38 107 GLY A CA 1
ATOM 891 C C . GLY A 1 107 ? -0.749 -13.358 -12.703 1.00 95.38 107 GLY A C 1
ATOM 892 O O . GLY A 1 107 ? 0.402 -13.060 -13.019 1.00 95.38 107 GLY A O 1
ATOM 893 N N . THR A 1 108 ? -1.795 -12.570 -12.971 1.00 95.12 108 THR A N 1
ATOM 894 C CA . THR A 1 108 ? -1.688 -11.265 -13.649 1.00 95.12 108 THR A CA 1
ATOM 895 C C . THR A 1 108 ? -0.761 -10.312 -12.896 1.00 95.12 108 THR A C 1
ATOM 897 O O . THR A 1 108 ? 0.075 -9.655 -13.510 1.00 95.12 108 THR A O 1
ATOM 900 N N . TYR A 1 109 ? -0.860 -10.251 -11.567 1.00 94.88 109 TYR A N 1
ATOM 901 C CA . TYR A 1 109 ? 0.011 -9.390 -10.767 1.00 94.88 109 TYR A CA 1
ATOM 902 C C . TYR A 1 109 ? 1.460 -9.888 -10.756 1.00 94.88 109 TYR A C 1
ATOM 904 O O . TYR A 1 109 ? 2.388 -9.104 -10.955 1.00 94.88 109 TYR A O 1
ATOM 912 N N . GLY A 1 110 ? 1.656 -11.202 -10.603 1.00 94.88 110 GLY A N 1
ATOM 913 C CA . GLY A 1 110 ? 2.975 -11.835 -10.646 1.00 94.88 110 GLY A CA 1
ATOM 914 C C . GLY A 1 110 ? 3.699 -11.655 -11.985 1.00 94.88 110 GLY A C 1
ATOM 915 O O . GLY A 1 110 ? 4.929 -11.634 -12.014 1.00 94.88 110 GLY A O 1
ATOM 916 N N . ALA A 1 111 ? 2.966 -11.436 -13.082 1.00 94.19 111 ALA A N 1
ATOM 917 C CA . ALA A 1 111 ? 3.555 -11.144 -14.387 1.00 94.19 111 ALA A CA 1
ATOM 918 C C . ALA A 1 111 ? 4.434 -9.878 -14.382 1.00 94.19 111 ALA A C 1
ATOM 920 O O . ALA A 1 111 ? 5.375 -9.808 -15.167 1.00 94.19 111 ALA A O 1
ATOM 921 N N . LEU A 1 112 ? 4.200 -8.917 -13.474 1.00 94.06 112 LEU A N 1
ATOM 922 C CA . LEU A 1 112 ? 5.085 -7.756 -13.301 1.00 94.06 112 LEU A CA 1
ATOM 923 C C . LEU A 1 112 ? 6.500 -8.163 -12.882 1.00 94.06 112 LEU A C 1
ATOM 925 O O . LEU A 1 112 ? 7.477 -7.591 -13.362 1.00 94.06 112 LEU A O 1
ATOM 929 N N . VAL A 1 113 ? 6.606 -9.139 -11.979 1.00 94.38 113 VAL A N 1
ATOM 930 C CA . VAL A 1 113 ? 7.888 -9.644 -11.472 1.00 94.38 113 VAL A CA 1
ATOM 931 C C . VAL A 1 113 ? 8.596 -10.439 -12.558 1.00 94.38 113 VAL A C 1
ATOM 933 O O . VAL A 1 113 ? 9.791 -10.253 -12.766 1.00 94.38 113 VAL A O 1
ATOM 936 N N . ASN A 1 114 ? 7.856 -11.276 -13.288 1.00 93.25 114 ASN A N 1
ATOM 937 C CA . ASN A 1 114 ? 8.408 -12.041 -14.406 1.00 93.25 114 ASN A CA 1
ATOM 938 C C . ASN A 1 114 ? 8.967 -11.108 -15.490 1.00 93.25 114 ASN A C 1
ATOM 940 O O . ASN A 1 114 ? 10.131 -11.237 -15.857 1.00 93.25 114 ASN A O 1
ATOM 944 N N . ASP A 1 115 ? 8.181 -10.113 -15.912 1.00 91.75 115 ASP A N 1
ATOM 945 C CA . ASP A 1 115 ? 8.590 -9.115 -16.906 1.00 91.75 115 ASP A CA 1
ATOM 946 C C . ASP A 1 115 ? 9.835 -8.339 -16.445 1.00 91.75 115 ASP A C 1
ATOM 948 O O . ASP A 1 115 ? 10.778 -8.155 -17.211 1.00 91.75 115 ASP A O 1
ATOM 952 N N . ARG A 1 116 ? 9.904 -7.933 -15.168 1.00 93.88 116 ARG A N 1
ATOM 953 C CA . ARG A 1 116 ? 11.111 -7.295 -14.621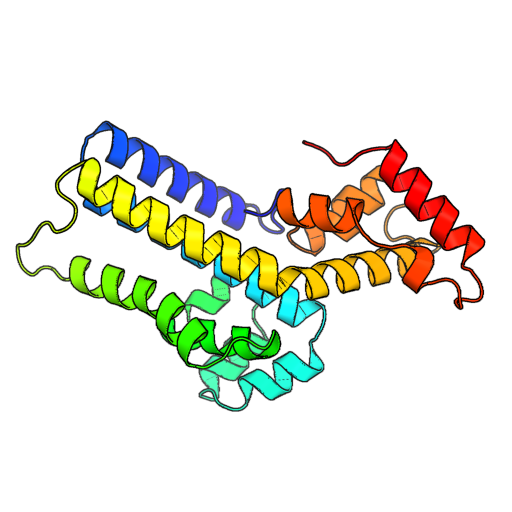 1.00 93.88 116 ARG A CA 1
ATOM 954 C C . ARG A 1 116 ? 12.316 -8.235 -14.629 1.00 93.88 116 ARG A C 1
ATOM 956 O O . ARG A 1 116 ? 13.409 -7.796 -14.987 1.00 93.88 116 ARG A O 1
ATOM 963 N N . ASN A 1 117 ? 12.144 -9.484 -14.200 1.00 92.56 117 ASN A N 1
ATOM 964 C CA . ASN A 1 117 ? 13.233 -10.455 -14.099 1.00 92.56 117 ASN A CA 1
ATOM 965 C C . ASN A 1 117 ? 13.849 -10.746 -15.469 1.00 92.56 117 ASN A C 1
ATOM 967 O O . ASN A 1 117 ? 15.070 -10.713 -15.593 1.00 92.56 117 ASN A O 1
ATOM 971 N N . GLU A 1 118 ? 13.023 -10.921 -16.503 1.00 89.88 118 GLU A N 1
ATOM 972 C CA . GLU A 1 118 ? 13.485 -11.124 -17.882 1.00 89.88 118 GLU A CA 1
ATOM 973 C C . GLU A 1 118 ? 14.412 -9.997 -18.360 1.00 89.88 118 GLU A C 1
ATOM 975 O O . GLU A 1 118 ? 15.443 -10.261 -18.979 1.00 89.88 118 GLU A O 1
ATOM 980 N N . MET A 1 119 ? 14.096 -8.746 -18.013 1.00 91.62 119 MET A N 1
ATOM 981 C CA . MET A 1 119 ? 14.893 -7.578 -18.403 1.00 91.62 119 MET A CA 1
ATOM 982 C C . MET A 1 119 ? 16.143 -7.359 -17.554 1.00 91.62 119 MET A C 1
ATOM 984 O O . MET A 1 119 ? 17.058 -6.655 -17.983 1.00 91.62 119 MET A O 1
ATOM 988 N N . ALA A 1 120 ? 16.157 -7.867 -16.321 1.00 90.00 120 ALA A N 1
ATOM 989 C CA . ALA A 1 120 ? 17.261 -7.666 -15.388 1.00 90.00 120 ALA A CA 1
ATOM 990 C C . ALA A 1 120 ? 18.476 -8.545 -15.724 1.00 90.00 120 ALA A C 1
ATOM 992 O O . ALA A 1 120 ? 19.588 -8.265 -15.272 1.00 90.00 120 ALA A O 1
ATOM 993 N N . HIS A 1 121 ? 18.284 -9.600 -16.519 1.00 88.12 121 HIS A N 1
ATOM 994 C CA . HIS A 1 121 ? 19.371 -10.456 -16.967 1.00 88.12 121 HIS A CA 1
ATOM 995 C C . HIS A 1 121 ? 20.311 -9.718 -17.929 1.00 88.12 121 HIS A C 1
ATOM 997 O O . HIS A 1 121 ? 19.880 -9.052 -18.867 1.00 88.12 121 HIS A O 1
ATOM 1003 N N . ALA A 1 122 ? 21.622 -9.899 -17.739 1.00 84.31 122 ALA A N 1
ATOM 1004 C CA . ALA A 1 122 ? 22.666 -9.377 -18.622 1.00 84.31 122 ALA A CA 1
ATOM 1005 C C . ALA A 1 122 ? 22.754 -10.187 -19.932 1.00 84.31 122 ALA A C 1
ATOM 1007 O O . ALA A 1 122 ? 23.769 -10.804 -20.239 1.00 84.31 122 ALA A O 1
ATOM 1008 N N . ASN A 1 123 ? 21.661 -10.213 -20.691 1.00 88.25 123 ASN A N 1
ATOM 1009 C CA . ASN A 1 123 ? 21.502 -10.986 -21.925 1.00 88.25 123 ASN A CA 1
ATOM 1010 C C . ASN A 1 123 ? 21.871 -10.190 -23.197 1.00 88.25 123 ASN A C 1
ATOM 1012 O O . ASN A 1 123 ? 21.730 -10.702 -24.301 1.00 88.25 123 ASN A O 1
ATOM 1016 N N . GLY A 1 124 ? 22.330 -8.940 -23.051 1.00 86.06 124 GLY A N 1
ATOM 1017 C CA . GLY A 1 124 ? 22.698 -8.058 -24.165 1.00 86.06 124 GLY A CA 1
ATOM 1018 C C . GLY A 1 124 ? 21.531 -7.298 -24.807 1.00 86.06 124 GLY A C 1
ATOM 1019 O O . GLY A 1 124 ? 21.755 -6.545 -25.755 1.00 86.06 124 GLY A O 1
ATOM 1020 N N . HIS A 1 125 ? 20.303 -7.439 -24.299 1.00 89.12 125 HIS A N 1
ATOM 1021 C CA . HIS A 1 125 ? 19.117 -6.776 -24.840 1.00 89.12 125 HIS A CA 1
ATOM 1022 C C . HIS A 1 125 ? 18.636 -5.613 -23.962 1.00 89.12 125 HIS A C 1
ATOM 1024 O O . HIS A 1 125 ? 18.578 -5.692 -22.737 1.00 89.12 125 HIS A O 1
ATOM 1030 N N . ILE A 1 126 ? 18.235 -4.519 -24.617 1.00 91.00 126 ILE A N 1
ATOM 1031 C CA . ILE A 1 126 ? 17.482 -3.426 -23.989 1.00 91.00 126 ILE A CA 1
ATOM 1032 C C . ILE A 1 126 ? 16.032 -3.553 -24.452 1.00 91.00 126 ILE A C 1
ATOM 1034 O O . ILE A 1 126 ? 15.702 -3.257 -25.602 1.00 91.00 126 ILE A O 1
ATOM 1038 N N . HIS A 1 127 ? 15.169 -4.004 -23.549 1.00 91.81 127 HIS A N 1
ATOM 1039 C CA . HIS A 1 127 ? 13.759 -4.277 -23.816 1.00 91.81 127 HIS A CA 1
ATOM 1040 C C . HIS A 1 127 ? 12.931 -2.989 -23.833 1.00 91.81 127 HIS A C 1
ATOM 1042 O O . HIS A 1 127 ? 12.057 -2.809 -24.679 1.00 91.81 127 HIS A O 1
ATOM 1048 N N . VAL A 1 128 ? 13.228 -2.061 -22.920 1.00 94.81 128 VAL A N 1
ATOM 1049 C CA . VAL A 1 128 ? 12.518 -0.780 -22.791 1.00 94.81 128 VAL A CA 1
ATOM 1050 C C . VAL A 1 128 ? 13.403 0.329 -23.344 1.00 94.81 128 VAL A C 1
ATOM 1052 O O . VAL A 1 128 ? 14.099 1.026 -22.609 1.00 94.81 128 VAL A O 1
ATOM 1055 N N . ARG A 1 129 ? 13.429 0.429 -24.674 1.00 95.25 129 ARG A N 1
ATOM 1056 C CA . ARG A 1 129 ? 14.317 1.342 -25.418 1.00 95.25 129 ARG A CA 1
ATOM 1057 C C . ARG A 1 129 ? 13.657 2.643 -25.874 1.00 95.25 129 ARG A C 1
ATOM 1059 O O . ARG A 1 129 ? 14.365 3.588 -26.190 1.00 95.25 129 ARG A O 1
ATOM 1066 N N . THR A 1 130 ? 12.327 2.690 -25.929 1.00 97.56 130 THR A N 1
ATOM 1067 C CA . THR A 1 130 ? 11.569 3.879 -26.340 1.00 97.56 130 THR A CA 1
ATOM 1068 C C . THR A 1 130 ? 10.607 4.320 -25.246 1.00 97.56 130 THR A C 1
ATOM 1070 O O . THR A 1 130 ? 10.144 3.508 -24.438 1.00 97.56 130 THR A O 1
ATOM 1073 N N . GLU A 1 131 ? 10.263 5.605 -25.270 1.00 97.94 131 GLU A N 1
ATOM 1074 C CA . GLU A 1 131 ? 9.239 6.199 -24.409 1.00 97.94 131 GLU A CA 1
ATOM 1075 C C . GLU A 1 131 ? 7.875 5.518 -24.576 1.00 97.94 131 GLU A C 1
ATOM 1077 O O . GLU A 1 131 ? 7.146 5.333 -23.607 1.00 97.94 131 GLU A O 1
ATOM 1082 N N . GLU A 1 132 ? 7.545 5.066 -25.788 1.00 98.19 132 GLU A N 1
ATOM 1083 C CA . GLU A 1 132 ? 6.297 4.352 -26.066 1.00 98.19 132 GLU A CA 1
ATOM 1084 C C . GLU A 1 132 ? 6.214 3.015 -25.310 1.00 98.19 132 GLU A C 1
ATOM 1086 O O . GLU A 1 132 ? 5.228 2.757 -24.610 1.00 98.19 132 GLU A O 1
ATOM 1091 N N . ILE A 1 133 ? 7.264 2.184 -25.399 1.00 97.38 133 ILE A N 1
ATOM 1092 C CA . ILE A 1 133 ? 7.333 0.893 -24.692 1.00 97.38 133 ILE A CA 1
ATOM 1093 C C . ILE A 1 133 ? 7.299 1.130 -23.182 1.00 97.38 133 ILE A C 1
ATOM 1095 O O . ILE A 1 133 ? 6.597 0.430 -22.449 1.00 97.38 133 ILE A O 1
ATOM 1099 N N . PHE A 1 134 ? 8.033 2.139 -22.717 1.00 98.06 134 PHE A N 1
ATOM 1100 C CA . PHE A 1 134 ? 8.029 2.543 -21.321 1.00 98.06 134 PHE A CA 1
ATOM 1101 C C . PHE A 1 134 ? 6.629 2.940 -20.849 1.00 98.06 134 PHE A C 1
ATOM 1103 O O . PHE A 1 134 ? 6.118 2.372 -19.885 1.00 98.06 134 PHE A O 1
ATOM 1110 N N . GLY A 1 135 ? 5.970 3.852 -21.564 1.00 98.19 135 GLY A N 1
ATOM 1111 C CA . GLY A 1 135 ? 4.630 4.324 -21.241 1.00 98.19 135 GLY A CA 1
ATOM 1112 C C . GLY A 1 135 ? 3.607 3.189 -21.214 1.00 98.19 135 GLY A C 1
ATOM 1113 O O . GLY A 1 135 ? 2.752 3.156 -20.330 1.00 98.19 135 GLY A O 1
ATOM 1114 N N . TYR A 1 136 ? 3.712 2.217 -22.127 1.00 97.75 136 TYR A N 1
ATOM 1115 C CA . TYR A 1 136 ? 2.881 1.011 -22.093 1.00 97.75 136 TYR A CA 1
ATOM 1116 C C . TYR A 1 136 ? 3.070 0.216 -20.792 1.00 97.75 136 TYR A C 1
ATOM 1118 O O . TYR A 1 136 ? 2.085 -0.134 -20.135 1.00 97.75 136 TYR A O 1
ATOM 1126 N N . LYS A 1 137 ? 4.319 -0.017 -20.380 1.00 97.12 137 LYS A N 1
ATOM 1127 C CA . LYS A 1 137 ? 4.634 -0.765 -19.156 1.00 97.12 137 LYS A CA 1
ATOM 1128 C C . LYS A 1 137 ? 4.202 -0.035 -17.886 1.00 97.12 137 LYS A C 1
ATOM 1130 O O . LYS A 1 137 ? 3.595 -0.654 -17.013 1.00 97.12 137 LYS A O 1
ATOM 1135 N N . ILE A 1 138 ? 4.421 1.279 -17.807 1.00 97.88 138 ILE A N 1
ATOM 1136 C CA . ILE A 1 138 ? 3.955 2.103 -16.681 1.00 97.88 138 ILE A CA 1
ATOM 1137 C C . ILE A 1 138 ? 2.428 2.066 -16.575 1.00 97.88 138 ILE A C 1
ATOM 1139 O O . ILE A 1 138 ? 1.895 1.843 -15.490 1.00 97.88 138 ILE A O 1
ATOM 1143 N N . ARG A 1 139 ? 1.703 2.191 -17.697 1.00 98.06 139 ARG A N 1
ATOM 1144 C CA . ARG A 1 139 ? 0.236 2.055 -17.701 1.00 98.06 139 ARG A CA 1
ATOM 1145 C C . ARG A 1 139 ? -0.221 0.689 -17.191 1.00 98.06 139 ARG A C 1
ATOM 1147 O O . ARG A 1 139 ? -1.238 0.623 -16.507 1.00 98.06 139 ARG A O 1
ATOM 1154 N N . ASN A 1 140 ? 0.503 -0.385 -17.501 1.00 97.12 140 ASN A N 1
ATOM 1155 C CA . ASN A 1 140 ? 0.179 -1.713 -16.985 1.00 97.12 140 ASN A CA 1
ATOM 1156 C C . ASN A 1 140 ? 0.366 -1.804 -15.460 1.00 97.12 140 ASN A C 1
ATOM 1158 O O . ASN A 1 140 ? -0.534 -2.268 -14.764 1.00 97.12 140 ASN A O 1
ATOM 1162 N N . ILE A 1 141 ? 1.484 -1.290 -14.932 1.00 97.69 141 ILE A N 1
ATOM 1163 C CA . ILE A 1 141 ? 1.717 -1.212 -13.480 1.00 97.69 141 ILE A CA 1
ATOM 1164 C C . ILE A 1 141 ? 0.607 -0.407 -12.799 1.00 97.69 141 ILE A C 1
ATOM 1166 O O . ILE A 1 141 ? 0.048 -0.860 -11.805 1.00 97.69 141 ILE A O 1
ATOM 1170 N N . LEU A 1 142 ? 0.253 0.759 -13.346 1.00 97.81 142 LEU A N 1
ATOM 1171 C CA . LEU A 1 142 ? -0.796 1.615 -12.789 1.00 97.81 142 LEU A CA 1
ATOM 1172 C C . LEU A 1 142 ? -2.163 0.923 -12.767 1.00 97.81 142 LEU A C 1
ATOM 1174 O O . LEU A 1 142 ? -2.869 1.025 -11.768 1.00 97.81 142 LEU A O 1
ATOM 1178 N N . LYS A 1 143 ? -2.524 0.180 -13.821 1.00 97.50 143 LYS A N 1
ATOM 1179 C CA . LYS A 1 143 ? -3.762 -0.618 -13.851 1.00 97.50 143 LYS A CA 1
ATOM 1180 C C . LYS A 1 143 ? -3.785 -1.680 -12.754 1.00 97.50 143 LYS A 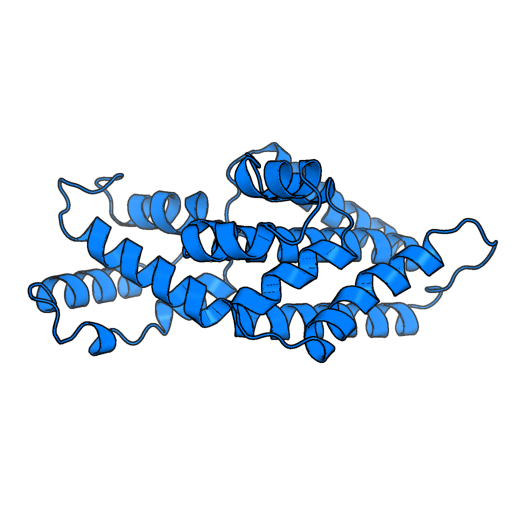C 1
ATOM 1182 O O . LYS A 1 143 ? -4.798 -1.830 -12.081 1.00 97.50 143 LYS A O 1
ATOM 1187 N N . ILE A 1 144 ? -2.674 -2.390 -12.559 1.00 96.31 144 ILE A N 1
ATOM 1188 C CA . ILE A 1 144 ? -2.554 -3.399 -11.499 1.00 96.31 144 ILE A CA 1
ATOM 1189 C C . ILE A 1 144 ? -2.622 -2.743 -10.117 1.00 96.31 144 ILE A C 1
ATOM 1191 O O . ILE A 1 144 ? -3.320 -3.242 -9.239 1.00 96.31 144 ILE A O 1
ATOM 1195 N N . ALA A 1 145 ? -1.951 -1.606 -9.927 1.00 97.06 145 ALA A N 1
ATOM 1196 C CA . ALA A 1 145 ? -2.005 -0.863 -8.675 1.00 97.06 145 ALA A CA 1
ATOM 1197 C C . ALA A 1 145 ? -3.425 -0.361 -8.362 1.00 97.06 145 ALA A C 1
ATOM 1199 O O . ALA A 1 145 ? -3.847 -0.432 -7.211 1.00 97.06 145 ALA A O 1
ATOM 1200 N N . GLU A 1 146 ? -4.173 0.106 -9.367 1.00 96.81 146 GLU A N 1
ATOM 1201 C CA . GLU A 1 146 ? -5.580 0.502 -9.225 1.00 96.81 146 GLU A CA 1
ATOM 1202 C C . GLU A 1 146 ? -6.472 -0.686 -8.848 1.00 96.81 146 GLU A C 1
ATOM 1204 O O . GLU A 1 146 ? -7.267 -0.582 -7.915 1.00 96.81 146 GLU A O 1
ATOM 1209 N N . ASP A 1 147 ? -6.314 -1.831 -9.521 1.00 97.00 147 ASP A N 1
ATOM 1210 C CA . ASP A 1 147 ? -7.083 -3.035 -9.199 1.00 97.00 147 ASP A CA 1
ATOM 1211 C C . ASP A 1 147 ? -6.778 -3.493 -7.768 1.00 97.00 147 ASP A C 1
ATOM 1213 O O . ASP A 1 147 ? -7.703 -3.610 -6.970 1.00 97.00 147 ASP A O 1
ATOM 1217 N N . ILE A 1 148 ? -5.506 -3.621 -7.372 1.00 96.69 148 ILE A N 1
ATOM 1218 C CA . ILE A 1 148 ? -5.129 -3.959 -5.987 1.00 96.69 148 ILE A CA 1
ATOM 1219 C C . ILE A 1 148 ? -5.698 -2.937 -4.993 1.00 96.69 148 ILE A C 1
ATOM 1221 O O . ILE A 1 148 ? -6.234 -3.336 -3.960 1.00 96.69 148 ILE A O 1
ATOM 1225 N N . GLN A 1 149 ? -5.628 -1.636 -5.302 1.00 96.44 149 GLN A N 1
ATOM 1226 C CA . GLN A 1 149 ? -6.197 -0.580 -4.461 1.00 96.44 149 GLN A CA 1
ATOM 1227 C C . GLN A 1 149 ? -7.711 -0.756 -4.255 1.00 96.44 149 GLN A C 1
ATOM 1229 O O . GLN A 1 149 ? -8.196 -0.516 -3.152 1.00 96.44 149 GLN A O 1
ATOM 1234 N N . SER A 1 150 ? -8.450 -1.200 -5.275 1.00 96.19 150 SER A N 1
ATOM 1235 C CA . SER A 1 150 ? -9.880 -1.507 -5.138 1.00 96.19 150 SER A CA 1
ATOM 1236 C C . SER A 1 150 ? -10.130 -2.732 -4.250 1.00 96.19 150 SER A C 1
ATOM 1238 O O . SER A 1 150 ? -11.053 -2.740 -3.442 1.00 96.19 150 SER A O 1
ATOM 1240 N N . GLN A 1 151 ? -9.276 -3.759 -4.338 1.00 96.19 151 GLN A N 1
ATOM 1241 C CA . GLN A 1 151 ? -9.430 -4.981 -3.541 1.00 96.19 151 GLN A CA 1
ATOM 1242 C C . GLN A 1 151 ? -9.159 -4.745 -2.049 1.00 96.19 151 GLN A C 1
ATOM 1244 O O . GLN A 1 151 ? -9.717 -5.444 -1.205 1.00 96.19 151 GLN A O 1
ATOM 1249 N N . VAL A 1 152 ? -8.3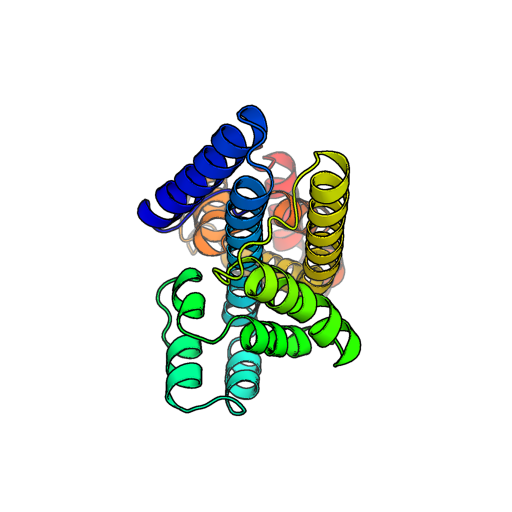03 -3.776 -1.705 1.00 95.62 152 VAL A N 1
ATOM 1250 C CA . VAL A 1 152 ? -8.002 -3.432 -0.302 1.00 95.62 152 VAL A CA 1
ATOM 1251 C C . VAL A 1 152 ? -9.021 -2.486 0.327 1.00 95.62 152 VAL A C 1
ATOM 1253 O O . VAL A 1 152 ? -8.955 -2.271 1.533 1.00 95.62 152 VAL A O 1
ATOM 1256 N N . GLU A 1 153 ? -9.973 -1.938 -0.430 1.00 96.25 153 GLU A N 1
ATOM 1257 C CA . GLU A 1 153 ? -10.968 -0.993 0.094 1.00 96.25 153 GLU A CA 1
ATOM 1258 C C . GLU A 1 153 ? -11.694 -1.504 1.357 1.00 96.25 153 GLU A C 1
ATOM 1260 O O . GLU A 1 153 ? -11.677 -0.787 2.361 1.00 96.25 153 GLU A O 1
ATOM 1265 N N . PRO A 1 154 ? -12.184 -2.762 1.418 1.00 96.19 154 PRO A N 1
ATOM 1266 C CA . PRO A 1 154 ? -12.808 -3.293 2.632 1.00 96.19 154 PRO A CA 1
ATOM 1267 C C . PRO A 1 154 ? -11.865 -3.372 3.842 1.00 96.19 154 PRO A C 1
ATOM 1269 O O . PRO A 1 154 ? -12.322 -3.377 4.982 1.00 96.19 154 PRO A O 1
ATOM 1272 N N . ILE A 1 155 ? -10.549 -3.472 3.624 1.00 97.38 155 ILE A N 1
ATOM 1273 C CA . ILE A 1 155 ? -9.554 -3.452 4.707 1.00 97.38 155 ILE A CA 1
ATOM 1274 C C . ILE A 1 155 ? -9.437 -2.045 5.283 1.00 97.38 155 ILE A C 1
ATOM 1276 O O . ILE A 1 155 ? -9.421 -1.880 6.500 1.00 97.38 155 ILE A O 1
ATOM 1280 N N . ILE A 1 156 ? -9.401 -1.033 4.415 1.00 97.94 156 ILE A N 1
ATOM 1281 C CA . ILE A 1 156 ? -9.330 0.369 4.828 1.00 97.94 156 ILE A CA 1
ATOM 1282 C C . ILE A 1 156 ? -10.616 0.795 5.545 1.00 97.94 156 ILE A C 1
ATOM 1284 O O . ILE A 1 156 ? -10.540 1.465 6.572 1.00 97.94 156 ILE A O 1
ATOM 1288 N N . GLU A 1 157 ? -11.788 0.358 5.074 1.00 96.94 157 GLU A N 1
ATOM 1289 C CA . GLU A 1 157 ? -13.059 0.597 5.770 1.00 96.94 157 GLU A CA 1
ATOM 1290 C C . GLU A 1 157 ? -13.048 0.021 7.198 1.00 96.94 157 GLU A C 1
ATOM 1292 O O . GLU A 1 157 ? -13.466 0.698 8.138 1.00 96.94 157 GLU A O 1
ATOM 1297 N N . VAL A 1 158 ? -12.533 -1.202 7.381 1.00 96.38 158 VAL A N 1
ATOM 1298 C CA . VAL A 1 158 ? -12.389 -1.825 8.710 1.00 96.38 158 VAL A CA 1
ATOM 1299 C C . VAL A 1 158 ? -11.392 -1.056 9.577 1.00 96.38 158 VAL A C 1
ATOM 1301 O O . VAL A 1 158 ? -11.694 -0.776 10.737 1.00 96.38 158 VAL A O 1
ATOM 1304 N N . CYS A 1 159 ? -10.247 -0.659 9.016 1.00 97.56 159 CYS A N 1
ATOM 1305 C CA . CYS A 1 159 ? -9.251 0.164 9.703 1.00 97.56 159 CYS A CA 1
ATOM 1306 C C . CYS A 1 159 ? -9.873 1.468 10.228 1.00 97.56 159 CYS A C 1
ATOM 1308 O O . CYS A 1 159 ? -9.751 1.802 11.409 1.00 97.56 159 CYS A O 1
ATOM 1310 N N . TYR A 1 160 ? -10.622 2.170 9.374 1.00 97.69 160 TYR A N 1
ATOM 1311 C CA . TYR A 1 160 ? -11.282 3.420 9.736 1.00 97.69 160 TYR A CA 1
ATOM 1312 C C . TYR A 1 160 ? -12.393 3.225 10.772 1.00 97.69 160 TYR A C 1
ATOM 1314 O O . TYR A 1 160 ? -12.474 3.976 11.744 1.00 97.69 160 TYR A O 1
ATOM 1322 N N . GLN A 1 161 ? -13.211 2.181 10.625 1.00 96.75 161 GLN A N 1
ATOM 1323 C CA . GLN A 1 161 ? -14.206 1.808 11.627 1.00 96.75 161 GLN A CA 1
ATOM 1324 C C . GLN A 1 161 ? -13.555 1.558 12.996 1.00 96.75 161 GLN A C 1
ATOM 1326 O O . GLN A 1 161 ? -14.026 2.079 14.007 1.00 96.75 161 GLN A O 1
ATOM 1331 N N . ASN A 1 162 ? -12.467 0.787 13.039 1.00 95.62 162 ASN A N 1
ATOM 1332 C CA . ASN A 1 162 ? -11.732 0.502 14.271 1.00 95.62 162 ASN A CA 1
ATOM 1333 C C . ASN A 1 162 ? -11.168 1.782 14.898 1.00 95.62 162 ASN A C 1
ATOM 1335 O O . ASN A 1 162 ? -11.271 1.969 16.111 1.00 95.62 162 ASN A O 1
ATOM 1339 N N . PHE A 1 163 ? -10.626 2.684 14.078 1.00 96.81 163 PHE A N 1
ATOM 1340 C CA . PHE A 1 163 ? -10.156 3.991 14.526 1.00 96.81 163 PHE A CA 1
ATOM 1341 C C . PHE A 1 163 ? -11.276 4.832 15.151 1.00 96.81 163 PHE A C 1
ATOM 1343 O O . PHE A 1 163 ? -11.085 5.366 16.245 1.00 96.81 163 PHE A O 1
ATOM 1350 N N . LEU A 1 164 ? -12.446 4.916 14.504 1.00 96.44 164 LEU A N 1
ATOM 1351 C CA . LEU A 1 164 ? -13.598 5.649 15.037 1.00 96.44 164 LEU A CA 1
ATOM 1352 C C . LEU A 1 164 ? -13.987 5.126 16.417 1.00 96.44 164 LEU A C 1
ATOM 1354 O O . LEU A 1 164 ? -14.172 5.920 17.331 1.00 96.44 164 LEU A O 1
ATOM 1358 N N . LEU A 1 165 ? -14.076 3.801 16.573 1.00 94.75 165 LEU A N 1
ATOM 1359 C CA . LEU A 1 165 ? -14.472 3.164 17.830 1.00 94.75 165 LEU A CA 1
ATOM 1360 C C . LEU A 1 165 ? -13.463 3.409 18.957 1.00 94.75 165 LEU A C 1
ATOM 1362 O O . LEU A 1 165 ? -13.875 3.689 20.081 1.00 94.75 165 LEU A O 1
ATOM 1366 N N . ARG A 1 166 ? -12.161 3.334 18.659 1.00 94.31 166 ARG A N 1
ATOM 1367 C CA . ARG A 1 166 ? -11.085 3.581 19.636 1.00 94.31 166 ARG A CA 1
ATOM 1368 C C . ARG A 1 166 ? -10.928 5.058 19.990 1.00 94.31 166 ARG A C 1
ATOM 1370 O O . ARG A 1 166 ? -10.476 5.370 21.079 1.00 94.31 166 ARG A O 1
ATOM 1377 N N . SER A 1 167 ? -11.330 5.961 19.099 1.00 95.12 167 SER A N 1
ATOM 1378 C CA . SER A 1 167 ? -11.168 7.409 19.289 1.00 95.12 167 SER A CA 1
ATOM 1379 C C . SER A 1 167 ? -12.410 8.093 19.884 1.00 95.12 167 SER A C 1
ATOM 1381 O O . SER A 1 167 ? -12.470 9.327 19.926 1.00 95.12 167 SER A O 1
ATOM 1383 N N . LEU A 1 168 ? -13.413 7.320 20.327 1.00 92.88 168 LEU A N 1
ATOM 1384 C CA . LEU A 1 168 ? -14.676 7.856 20.850 1.00 92.88 168 LEU A CA 1
ATOM 1385 C C . LEU A 1 168 ? -14.517 8.642 22.143 1.00 92.88 168 LEU A C 1
ATOM 1387 O O . LEU A 1 168 ? -15.152 9.684 22.280 1.00 92.88 168 LEU A O 1
ATOM 1391 N N . ASP A 1 169 ? -13.732 8.128 23.085 1.00 90.31 169 ASP A N 1
ATOM 1392 C CA . ASP A 1 169 ? -13.493 8.793 24.361 1.00 90.31 169 ASP A CA 1
ATOM 1393 C C . ASP A 1 169 ? -12.225 9.648 24.253 1.00 90.31 169 ASP A C 1
ATOM 1395 O O . ASP A 1 169 ? -11.142 9.085 24.091 1.00 90.31 169 ASP A O 1
ATOM 1399 N N . PRO A 1 170 ? -12.318 10.988 24.342 1.00 88.06 170 PRO A N 1
ATOM 1400 C CA . PRO A 1 170 ? -11.149 11.860 24.301 1.00 88.06 170 PRO A CA 1
ATOM 1401 C C . PRO A 1 170 ? -10.084 11.538 25.356 1.00 88.06 170 PRO A C 1
ATOM 1403 O O . PRO A 1 170 ? -8.918 11.835 25.126 1.00 88.06 170 PRO A O 1
ATOM 1406 N N . ASN A 1 171 ? -10.463 10.925 26.483 1.00 89.44 171 ASN A N 1
ATOM 1407 C CA . ASN A 1 171 ? -9.529 10.560 27.551 1.00 89.44 171 ASN A CA 1
ATOM 1408 C C . ASN A 1 171 ? -8.799 9.234 27.286 1.00 89.44 171 ASN A C 1
ATOM 1410 O O . ASN A 1 171 ? -7.777 8.977 27.914 1.00 89.44 171 ASN A O 1
ATOM 1414 N N . GLU A 1 172 ? -9.318 8.394 26.385 1.00 90.88 172 GLU A N 1
ATOM 1415 C CA . GLU A 1 172 ? -8.700 7.116 25.998 1.00 90.88 172 GLU A CA 1
ATOM 1416 C C . GLU A 1 172 ? -7.931 7.210 24.670 1.00 90.88 172 GLU A C 1
ATOM 1418 O O . GLU A 1 172 ? -7.289 6.242 24.260 1.00 90.88 172 GLU A O 1
ATOM 1423 N N . ARG A 1 173 ? -7.984 8.360 23.981 1.00 92.62 173 ARG A N 1
ATOM 1424 C CA . ARG A 1 173 ? -7.215 8.588 22.751 1.00 92.62 173 ARG A CA 1
ATOM 1425 C C . ARG A 1 173 ? -5.715 8.528 23.026 1.00 92.62 173 ARG A C 1
ATOM 1427 O O . ARG A 1 173 ? -5.239 8.947 24.078 1.00 92.62 173 ARG A O 1
ATOM 1434 N N . GLU A 1 174 ? -4.971 8.080 22.020 1.00 94.44 174 GLU A N 1
ATOM 1435 C CA . GLU A 1 174 ? -3.505 8.121 22.031 1.00 94.44 174 GLU A CA 1
ATOM 1436 C C . GLU A 1 174 ? -2.995 9.572 22.014 1.00 94.44 174 GLU A C 1
ATOM 1438 O O . GLU A 1 174 ? -1.984 9.885 22.641 1.00 94.44 174 GLU A O 1
ATOM 1443 N N . TYR A 1 175 ? -3.739 10.464 21.352 1.00 94.19 175 TYR A N 1
ATOM 1444 C CA . TYR A 1 175 ? -3.471 11.894 21.263 1.00 94.19 175 TYR A CA 1
ATOM 1445 C C . TYR A 1 175 ? -4.723 12.690 21.647 1.00 94.19 175 TYR A C 1
ATOM 1447 O O . TYR A 1 175 ? -5.829 12.420 21.172 1.00 94.19 175 TYR A O 1
ATOM 1455 N N . SER A 1 176 ? -4.555 13.685 22.521 1.00 91.56 176 SER A N 1
ATOM 1456 C CA . SER A 1 176 ? -5.664 14.507 23.022 1.00 91.56 176 SER A CA 1
ATOM 1457 C C . SER A 1 176 ? -6.281 15.382 21.929 1.00 91.56 176 SER A C 1
ATOM 1459 O O . SER A 1 176 ? -7.505 15.515 21.858 1.00 91.56 176 SER A O 1
ATOM 1461 N N . ASP A 1 177 ? -5.441 15.948 21.061 1.00 93.00 177 ASP A N 1
ATOM 1462 C CA . ASP A 1 177 ? -5.870 16.683 19.878 1.00 93.00 177 ASP A CA 1
ATOM 1463 C C . ASP A 1 177 ? -6.351 15.725 18.777 1.00 93.00 177 ASP A C 1
ATOM 1465 O O . ASP A 1 177 ? -5.695 14.734 18.451 1.00 93.00 177 ASP A O 1
ATOM 1469 N N . LEU A 1 178 ? -7.512 16.022 18.185 1.00 92.19 178 LEU A N 1
ATOM 1470 C CA . LEU A 1 178 ? -8.103 15.159 17.161 1.00 92.19 178 LEU A CA 1
ATOM 1471 C C . LEU A 1 178 ? -7.301 15.176 15.849 1.00 92.19 178 LEU A C 1
ATOM 1473 O O . LEU A 1 178 ? -7.244 14.155 15.166 1.00 92.19 178 LEU A O 1
ATOM 1477 N N . THR A 1 179 ? -6.663 16.293 15.500 1.00 93.56 179 THR A N 1
ATOM 1478 C CA . THR A 1 179 ? -5.830 16.395 14.292 1.00 93.56 179 THR A CA 1
ATOM 1479 C C . THR A 1 179 ? -4.592 15.517 14.427 1.00 93.56 179 THR A C 1
ATOM 1481 O O . THR A 1 179 ? -4.276 14.757 13.510 1.00 93.56 179 THR A O 1
ATOM 1484 N N . ASP A 1 180 ? -3.932 15.553 15.586 1.00 94.69 180 ASP A N 1
ATOM 1485 C CA . ASP A 1 180 ? -2.810 14.663 15.893 1.00 94.69 180 ASP A CA 1
ATOM 1486 C C . ASP A 1 180 ? -3.261 13.198 15.980 1.00 94.69 180 ASP A C 1
ATOM 1488 O O . ASP A 1 180 ? -2.610 12.325 15.409 1.00 94.69 180 ASP A O 1
ATOM 1492 N N . GLN A 1 181 ? -4.423 12.916 16.580 1.00 95.62 181 GLN A N 1
ATOM 1493 C CA . GLN A 1 181 ? -5.002 11.567 16.612 1.00 95.62 181 GLN A CA 1
ATOM 1494 C C . GLN A 1 181 ? -5.236 11.016 15.194 1.00 95.62 181 GLN A C 1
ATOM 1496 O O . GLN A 1 181 ? -4.966 9.846 14.923 1.00 95.62 181 GLN A O 1
ATOM 1501 N N . ILE A 1 182 ? -5.702 11.847 14.257 1.00 95.00 182 ILE A N 1
ATOM 1502 C CA . ILE A 1 182 ? -5.840 11.465 12.847 1.00 95.00 182 ILE A CA 1
ATOM 1503 C C . ILE A 1 182 ? -4.458 11.267 12.207 1.00 95.00 182 ILE A C 1
ATOM 1505 O O . ILE A 1 182 ? -4.213 10.236 11.576 1.00 95.00 182 ILE A O 1
ATOM 1509 N N . ARG A 1 183 ? -3.543 12.232 12.349 1.00 95.25 183 ARG A N 1
ATOM 1510 C CA . ARG A 1 183 ? -2.234 12.193 11.681 1.00 95.25 183 ARG A CA 1
ATOM 1511 C C . ARG A 1 183 ? -1.397 11.002 12.139 1.00 95.25 183 ARG A C 1
ATOM 1513 O O . ARG A 1 183 ? -0.851 10.287 11.302 1.00 95.25 183 ARG A O 1
ATOM 1520 N N . GLU A 1 184 ? -1.328 10.771 13.440 1.00 95.62 184 GLU A N 1
ATOM 1521 C CA . GLU A 1 184 ? -0.442 9.773 14.028 1.00 95.62 184 GLU A CA 1
ATOM 1522 C C . GLU A 1 184 ? -1.114 8.397 14.118 1.00 95.62 184 GLU A C 1
ATOM 1524 O O . GLU A 1 184 ? -0.639 7.419 13.529 1.00 95.62 184 GLU A O 1
ATOM 1529 N N . ALA A 1 185 ? -2.266 8.308 14.793 1.00 95.69 185 ALA A N 1
ATOM 1530 C CA . ALA A 1 185 ? -2.891 7.017 15.073 1.00 95.69 185 ALA A CA 1
ATOM 1531 C C . ALA A 1 185 ? -3.591 6.422 13.839 1.00 95.69 185 ALA A C 1
ATOM 1533 O O . ALA A 1 185 ? -3.504 5.209 13.617 1.00 95.69 185 ALA A O 1
ATOM 1534 N N . LEU A 1 186 ? -4.235 7.246 12.998 1.00 96.31 186 LEU A N 1
ATOM 1535 C CA . LEU A 1 186 ? -4.885 6.776 11.768 1.00 96.31 186 LEU A CA 1
ATOM 1536 C C . LEU A 1 186 ? -3.924 6.733 10.572 1.00 96.31 186 LEU A C 1
ATOM 1538 O O . LEU A 1 186 ? -3.766 5.667 9.982 1.00 96.31 186 LEU A O 1
ATOM 1542 N N . ILE A 1 187 ? -3.295 7.846 10.187 1.00 96.69 187 ILE A N 1
ATOM 1543 C CA . ILE A 1 187 ? -2.530 7.919 8.928 1.00 96.69 187 ILE A CA 1
ATOM 1544 C C . ILE A 1 187 ? -1.153 7.266 9.068 1.00 96.69 187 ILE A C 1
ATOM 1546 O O . ILE A 1 187 ? -0.859 6.310 8.346 1.00 96.69 187 ILE A O 1
ATOM 1550 N N . HIS A 1 188 ? -0.314 7.782 9.971 1.00 96.25 188 HIS A N 1
ATOM 1551 C CA . HIS A 1 188 ? 1.085 7.377 10.114 1.00 96.25 188 HIS A CA 1
ATOM 1552 C C . HIS A 1 188 ? 1.206 5.916 10.540 1.00 96.25 188 HIS A C 1
ATOM 1554 O O . HIS A 1 188 ? 1.883 5.130 9.875 1.00 96.25 188 HIS A O 1
ATOM 1560 N N . SER A 1 189 ? 0.480 5.508 11.586 1.00 95.31 189 SER A N 1
ATOM 1561 C CA . SER A 1 189 ? 0.563 4.126 12.050 1.00 95.31 189 SER A CA 1
ATOM 1562 C C . SER A 1 189 ? 0.117 3.149 10.947 1.00 95.31 189 SER A C 1
ATOM 1564 O O . SER A 1 189 ? 0.781 2.139 10.705 1.00 95.31 189 SER A O 1
ATOM 1566 N N . ASN A 1 190 ? -0.968 3.426 10.217 1.00 96.56 190 ASN A N 1
ATOM 1567 C CA . ASN A 1 190 ? -1.535 2.474 9.249 1.00 96.56 190 ASN A CA 1
ATOM 1568 C C . ASN A 1 190 ? -0.984 2.624 7.821 1.00 96.56 190 ASN A C 1
ATOM 1570 O O . ASN A 1 190 ? -1.480 1.959 6.905 1.00 96.56 190 ASN A O 1
ATOM 1574 N N . TYR A 1 191 ? 0.040 3.461 7.619 1.00 97.62 191 TYR A N 1
ATOM 1575 C CA . TYR A 1 191 ? 0.621 3.751 6.305 1.00 97.62 191 TYR A CA 1
ATOM 1576 C C . TYR A 1 191 ? -0.433 4.170 5.265 1.00 97.62 191 TYR A C 1
ATOM 1578 O O . TYR A 1 191 ? -0.403 3.725 4.111 1.00 97.62 191 TYR A O 1
ATOM 1586 N N . LEU A 1 192 ? -1.409 4.992 5.664 1.00 97.50 192 LEU A N 1
ATOM 1587 C CA . LEU A 1 192 ? -2.483 5.384 4.753 1.00 97.50 192 LEU A CA 1
ATOM 1588 C C . LEU A 1 192 ? -1.958 6.308 3.654 1.00 97.50 192 LEU A C 1
ATOM 1590 O O . LEU A 1 192 ? -1.225 7.267 3.894 1.00 97.50 192 LEU A O 1
ATOM 1594 N N . SER A 1 193 ? -2.358 6.011 2.422 1.00 96.69 193 SER A N 1
ATOM 1595 C CA . SER A 1 193 ? -2.165 6.887 1.268 1.00 96.69 193 SER A CA 1
ATOM 1596 C C . SER A 1 193 ? -3.339 7.854 1.097 1.00 96.69 193 SER A C 1
ATOM 1598 O O . SER A 1 193 ? -4.421 7.631 1.640 1.00 96.69 193 SER A O 1
ATOM 1600 N N . GLN A 1 194 ? -3.189 8.868 0.237 1.00 94.88 194 GLN A N 1
ATOM 1601 C CA . GLN A 1 194 ? -4.311 9.741 -0.145 1.00 94.88 194 GLN A CA 1
ATOM 1602 C C . GLN A 1 194 ? -5.522 8.958 -0.683 1.00 94.88 194 GLN A C 1
ATOM 1604 O O . GLN A 1 194 ? -6.667 9.345 -0.458 1.00 94.88 194 GLN A O 1
ATOM 1609 N N . LYS A 1 195 ? -5.301 7.846 -1.401 1.00 95.50 195 LYS A N 1
ATOM 1610 C CA . LYS A 1 195 ? -6.401 7.000 -1.890 1.00 95.50 195 LYS A CA 1
ATOM 1611 C C . LYS A 1 195 ? -7.115 6.266 -0.756 1.00 95.50 195 LYS A C 1
ATOM 1613 O O . LYS A 1 195 ? -8.334 6.155 -0.801 1.00 95.50 195 LYS A O 1
ATOM 1618 N N . ASP A 1 196 ? -6.377 5.826 0.260 1.00 97.50 196 ASP A N 1
ATOM 1619 C CA . ASP A 1 196 ? -6.960 5.186 1.444 1.00 97.50 196 ASP A CA 1
ATOM 1620 C C . ASP A 1 196 ? -7.784 6.191 2.252 1.00 97.50 196 ASP A C 1
ATOM 1622 O O . ASP A 1 196 ? -8.905 5.908 2.657 1.00 97.50 196 ASP A O 1
ATOM 1626 N N . ILE A 1 197 ? -7.293 7.420 2.385 1.00 95.44 197 ILE A N 1
ATOM 1627 C CA . ILE A 1 197 ? -8.039 8.507 3.023 1.00 95.44 197 ILE A CA 1
ATOM 1628 C C . ILE A 1 197 ? -9.354 8.783 2.291 1.00 95.44 197 ILE A C 1
ATOM 1630 O O . ILE A 1 197 ? -10.399 8.895 2.926 1.00 95.44 197 ILE A O 1
ATOM 1634 N N . LYS A 1 198 ? -9.346 8.819 0.952 1.00 94.81 198 LYS A N 1
ATOM 1635 C CA . LYS A 1 198 ? -10.578 8.976 0.157 1.00 94.81 198 LYS A CA 1
ATOM 1636 C C . LYS A 1 198 ? -11.601 7.866 0.421 1.00 94.81 198 LYS A C 1
ATOM 1638 O O . LYS A 1 198 ? -12.794 8.130 0.300 1.00 94.81 198 LYS A O 1
ATOM 1643 N N . ILE A 1 199 ? -11.158 6.660 0.776 1.00 95.94 199 ILE A N 1
ATOM 1644 C CA . ILE A 1 199 ? -12.045 5.572 1.207 1.00 95.94 199 ILE A CA 1
ATOM 1645 C C . ILE A 1 199 ? -12.640 5.900 2.581 1.00 95.94 199 ILE A C 1
ATOM 1647 O O . ILE A 1 199 ? -13.857 5.844 2.732 1.00 95.94 199 ILE A O 1
ATOM 1651 N N . CYS A 1 200 ? -11.827 6.345 3.548 1.00 95.81 200 CYS A N 1
ATOM 1652 C CA . CYS A 1 200 ? -12.310 6.787 4.864 1.00 95.81 200 CYS A CA 1
ATOM 1653 C C . CYS A 1 200 ? -13.376 7.895 4.756 1.00 95.81 200 CYS A C 1
ATOM 1655 O O . CYS A 1 200 ? -14.389 7.849 5.450 1.00 95.81 200 CYS A O 1
ATOM 1657 N N . PHE A 1 201 ? -13.194 8.860 3.845 1.00 91.50 201 PHE A N 1
ATOM 1658 C CA . PHE A 1 201 ? -14.176 9.924 3.578 1.00 91.50 201 PHE A CA 1
ATOM 1659 C C . PHE A 1 201 ? -15.517 9.409 3.050 1.00 91.50 201 PHE A C 1
ATOM 1661 O O . PHE A 1 201 ? -16.556 10.012 3.306 1.00 91.50 201 PHE A O 1
ATOM 1668 N N . LYS A 1 202 ? -15.492 8.322 2.276 1.00 94.00 202 LYS A N 1
ATOM 1669 C CA . LYS A 1 202 ? -16.683 7.712 1.673 1.00 94.00 202 LYS A CA 1
ATOM 1670 C C . LYS A 1 202 ? -17.311 6.640 2.558 1.00 94.00 202 LYS A C 1
ATOM 1672 O O . LYS A 1 202 ? -18.293 6.027 2.143 1.00 94.00 202 LYS A O 1
ATOM 1677 N N . PHE A 1 203 ? -16.748 6.397 3.741 1.00 96.19 203 PHE A N 1
ATOM 1678 C CA . PHE A 1 203 ? -17.210 5.354 4.639 1.00 96.19 203 PHE A CA 1
ATOM 1679 C C . PHE A 1 203 ? -18.690 5.547 4.986 1.00 96.19 203 PHE A C 1
ATOM 1681 O O . PHE A 1 203 ? -19.102 6.593 5.490 1.00 96.19 203 PHE A O 1
ATOM 1688 N N . ASP A 1 204 ? -19.494 4.513 4.742 1.00 95.12 204 ASP A N 1
ATOM 1689 C CA . ASP A 1 204 ? -20.910 4.537 5.088 1.00 95.12 204 ASP A CA 1
ATOM 1690 C C . ASP A 1 204 ? -21.099 4.344 6.597 1.00 95.12 204 ASP A C 1
ATOM 1692 O O . ASP A 1 204 ? -21.176 3.224 7.115 1.00 95.12 204 ASP A O 1
ATOM 1696 N N . ILE A 1 205 ? -21.226 5.467 7.304 1.00 95.75 205 ILE A N 1
ATOM 1697 C CA . ILE A 1 205 ? -21.438 5.492 8.751 1.00 95.75 205 ILE A CA 1
ATOM 1698 C C . ILE A 1 205 ? -22.695 4.717 9.176 1.00 95.75 205 ILE A C 1
ATOM 1700 O O . ILE A 1 205 ? -22.739 4.195 10.291 1.00 95.75 205 ILE A O 1
ATOM 1704 N N . GLN A 1 206 ? -23.700 4.566 8.300 1.00 95.88 206 GLN A N 1
ATOM 1705 C CA . GLN A 1 206 ? -24.947 3.859 8.618 1.00 95.88 206 GLN A CA 1
ATOM 1706 C C . GLN A 1 206 ? -24.732 2.371 8.899 1.00 95.88 206 GLN A C 1
ATOM 1708 O O . GLN A 1 206 ? -25.551 1.756 9.589 1.00 95.88 206 GLN A O 1
ATOM 1713 N N . ARG A 1 207 ? -23.606 1.792 8.464 1.00 93.69 207 ARG A N 1
ATOM 1714 C CA . ARG A 1 207 ? -23.204 0.429 8.846 1.00 93.69 207 ARG A CA 1
ATOM 1715 C C . ARG A 1 207 ? -23.080 0.259 10.366 1.00 93.69 207 ARG A C 1
ATOM 1717 O O . ARG A 1 207 ? -23.261 -0.845 10.873 1.00 93.69 207 ARG A O 1
ATOM 1724 N N . LEU A 1 208 ? -22.851 1.349 11.104 1.00 94.56 208 LEU A N 1
ATOM 1725 C CA . LEU A 1 208 ? -22.717 1.366 12.563 1.00 94.56 208 LEU A CA 1
ATOM 1726 C C . LEU A 1 208 ? -23.998 1.771 13.306 1.00 94.56 208 LEU A C 1
ATOM 1728 O O . LEU A 1 208 ? -23.961 1.916 14.526 1.00 94.56 208 LEU A O 1
ATOM 1732 N N . LYS A 1 209 ? -25.144 1.907 12.621 1.00 93.88 209 LYS A N 1
ATOM 1733 C CA . LYS A 1 209 ? -26.411 2.383 13.218 1.00 93.88 209 LYS A CA 1
ATOM 1734 C C . LYS A 1 209 ? -26.890 1.589 14.438 1.00 93.88 209 LYS A C 1
ATOM 1736 O O . LYS A 1 209 ? -27.547 2.139 15.314 1.00 93.88 209 LYS A O 1
ATOM 1741 N N . ASN A 1 210 ? -26.556 0.299 14.498 1.00 93.75 210 ASN A N 1
ATOM 1742 C CA . ASN A 1 210 ? -26.943 -0.593 15.594 1.00 93.75 210 ASN A CA 1
ATOM 1743 C C . ASN A 1 210 ? -25.969 -0.529 16.788 1.00 93.75 210 ASN A C 1
ATOM 1745 O O . ASN A 1 210 ? -26.175 -1.215 17.789 1.00 93.75 210 ASN A O 1
ATOM 1749 N N . HIS A 1 211 ? -24.890 0.253 16.697 1.00 94.38 211 HIS A N 1
ATOM 1750 C CA . HIS A 1 211 ? -23.937 0.413 17.786 1.00 94.38 211 HIS A CA 1
ATOM 1751 C C . HIS A 1 211 ? -24.529 1.293 18.896 1.00 94.38 211 HIS A C 1
ATOM 1753 O O . HIS A 1 211 ? -25.094 2.351 18.630 1.00 94.38 211 HIS A O 1
ATOM 1759 N N . LYS A 1 212 ? -24.345 0.904 20.165 1.00 94.12 212 LYS A N 1
ATOM 1760 C CA . LYS A 1 212 ? -24.916 1.624 21.323 1.00 94.12 212 LYS A CA 1
ATOM 1761 C C . LYS A 1 212 ? -24.512 3.104 21.376 1.00 94.12 212 LYS A C 1
ATOM 1763 O O . LYS A 1 212 ? -25.310 3.934 21.786 1.00 94.12 212 LYS A O 1
ATOM 1768 N N . LYS A 1 213 ? -23.286 3.410 20.936 1.00 94.25 213 LYS A N 1
ATOM 1769 C CA . LYS A 1 213 ? -22.709 4.766 20.850 1.00 94.25 213 LYS A CA 1
ATOM 1770 C C . LYS A 1 213 ? -22.777 5.380 19.437 1.00 94.25 213 LYS A C 1
ATOM 1772 O O . LYS A 1 213 ? -21.857 6.069 19.002 1.00 94.25 213 LYS A O 1
ATOM 1777 N N . PHE A 1 214 ? -23.793 5.040 18.638 1.00 95.69 214 PHE A N 1
ATOM 1778 C CA . PHE A 1 214 ? -23.862 5.468 17.231 1.00 95.69 214 PHE A CA 1
ATOM 1779 C C . PHE A 1 214 ? -23.881 6.995 17.060 1.00 95.69 214 PHE A C 1
ATOM 1781 O O . PHE A 1 214 ? -23.299 7.521 16.109 1.00 95.69 214 PHE A O 1
ATOM 1788 N N . ARG A 1 215 ? -24.522 7.721 17.984 1.00 94.56 215 ARG A N 1
ATOM 1789 C CA . ARG A 1 215 ? -24.602 9.186 17.933 1.00 94.56 215 ARG A CA 1
ATOM 1790 C C . ARG A 1 215 ? -23.228 9.829 18.119 1.00 94.56 215 ARG A C 1
ATOM 1792 O O . ARG A 1 215 ? -22.894 10.768 17.395 1.00 94.56 215 ARG A O 1
ATOM 1799 N N . GLU A 1 216 ? -22.440 9.318 19.058 1.00 94.75 216 GLU A N 1
ATOM 1800 C CA . GLU A 1 216 ? -21.070 9.757 19.321 1.00 94.75 216 GLU A CA 1
ATOM 1801 C C . GLU A 1 216 ? -20.168 9.433 18.127 1.00 94.75 216 GLU A C 1
ATOM 1803 O O . GLU A 1 216 ? -19.501 10.327 17.614 1.00 94.75 216 GLU A O 1
ATOM 1808 N N . ILE A 1 217 ? -20.247 8.203 17.603 1.00 96.56 217 ILE A N 1
ATOM 1809 C CA . ILE A 1 217 ? -19.518 7.777 16.395 1.00 96.56 217 ILE A CA 1
ATOM 1810 C C . ILE A 1 217 ? -19.829 8.694 15.207 1.00 96.56 217 ILE A C 1
ATOM 1812 O O . ILE A 1 217 ? -18.922 9.175 14.534 1.00 96.56 217 ILE A O 1
ATOM 1816 N N . SER A 1 218 ? -21.109 8.982 14.969 1.00 96.00 218 SER A N 1
ATOM 1817 C CA . SER A 1 218 ? -21.543 9.852 13.869 1.00 96.00 218 SER A CA 1
ATOM 1818 C C . SER A 1 218 ? -21.107 11.305 14.054 1.00 96.00 218 SER A C 1
ATOM 1820 O O . SER A 1 218 ? -20.979 12.050 13.084 1.00 96.00 218 SER A O 1
ATOM 1822 N N . THR A 1 219 ? -20.919 11.745 15.296 1.00 95.31 219 THR A N 1
ATOM 1823 C CA . THR A 1 219 ? -20.428 13.095 15.594 1.00 95.31 219 THR A CA 1
ATOM 1824 C C . THR A 1 219 ? -18.929 13.175 15.348 1.00 95.31 219 THR A C 1
ATOM 1826 O O . THR A 1 219 ? -18.516 14.038 14.581 1.00 95.31 219 THR A O 1
ATOM 1829 N N . LEU A 1 220 ? -18.157 12.216 15.866 1.00 94.94 220 LEU A N 1
ATOM 1830 C CA . LEU A 1 220 ? -16.723 12.103 15.604 1.00 94.94 220 LEU A CA 1
ATOM 1831 C C . LEU A 1 220 ? -16.423 11.982 14.104 1.00 94.94 220 LEU A C 1
ATOM 1833 O O . LEU A 1 220 ? -15.558 12.678 13.586 1.00 94.94 220 LEU A O 1
ATOM 1837 N N . HIS A 1 221 ? -17.166 11.139 13.384 1.00 95.88 221 HIS A N 1
ATOM 1838 C CA . HIS A 1 221 ? -17.008 10.998 11.938 1.00 95.88 221 HIS A CA 1
ATOM 1839 C C . HIS A 1 221 ? -17.216 12.335 11.211 1.00 95.88 221 HIS A C 1
ATOM 1841 O O . HIS A 1 221 ? -16.384 12.720 10.397 1.00 95.88 221 HIS A O 1
ATOM 1847 N N . ARG A 1 222 ? -18.273 13.093 11.544 1.00 95.00 222 ARG A N 1
ATOM 1848 C CA . ARG A 1 222 ? -18.509 14.427 10.960 1.00 95.00 222 ARG A CA 1
ATOM 1849 C C . ARG A 1 222 ? -17.419 15.435 11.317 1.00 95.00 222 ARG A C 1
ATOM 1851 O O . ARG A 1 222 ? -17.054 16.237 10.465 1.00 95.00 222 ARG A O 1
ATOM 1858 N N . GLU A 1 223 ? -16.911 15.392 12.543 1.00 93.94 223 GLU A N 1
ATOM 1859 C CA . GLU A 1 223 ? -15.811 16.249 12.989 1.00 93.94 223 GLU A CA 1
ATOM 1860 C C . GLU A 1 223 ? -14.545 15.979 12.165 1.00 93.94 223 GLU A C 1
ATOM 1862 O O . GLU A 1 223 ? -13.990 16.905 11.577 1.00 93.94 223 GLU A O 1
ATOM 1867 N N . ILE A 1 224 ? -14.175 14.705 11.991 1.00 93.38 224 ILE A N 1
ATOM 1868 C CA . ILE A 1 224 ? -13.062 14.285 11.126 1.00 93.38 224 ILE A CA 1
ATOM 1869 C C . ILE A 1 224 ? -13.255 14.792 9.688 1.00 93.38 224 ILE A C 1
ATOM 1871 O O . ILE A 1 224 ? -12.329 15.346 9.100 1.00 93.38 224 ILE A O 1
ATOM 1875 N N . LEU A 1 225 ? -14.460 14.648 9.119 1.00 92.19 225 LEU A N 1
ATOM 1876 C CA . LEU A 1 225 ? -14.756 15.146 7.769 1.00 92.19 225 LEU A CA 1
ATOM 1877 C C . LEU A 1 225 ? -14.622 16.673 7.662 1.00 92.19 225 LEU A C 1
ATOM 1879 O O . LEU A 1 225 ? -14.259 17.169 6.598 1.00 92.19 225 LEU A O 1
ATOM 1883 N N . SER A 1 226 ? -14.916 17.410 8.738 1.00 90.81 226 SER A N 1
ATOM 1884 C CA . SER A 1 226 ? -14.832 18.876 8.767 1.00 90.81 226 SER A CA 1
ATOM 1885 C C . SER A 1 226 ? -13.406 19.411 8.896 1.00 90.81 226 SER A C 1
ATOM 1887 O O . SER A 1 226 ? -13.113 20.463 8.337 1.00 90.81 226 SER A O 1
ATOM 1889 N N . ILE A 1 227 ? -12.522 18.682 9.589 1.00 87.69 227 ILE A N 1
ATOM 1890 C CA . ILE A 1 227 ? -11.091 19.016 9.688 1.00 87.69 227 ILE A CA 1
ATOM 1891 C C . ILE A 1 227 ? -10.422 18.860 8.318 1.00 87.69 227 ILE A C 1
ATOM 1893 O O . ILE A 1 227 ? -9.526 19.624 7.963 1.00 87.69 227 ILE A O 1
ATOM 1897 N N . GLY A 1 228 ? -10.882 17.884 7.532 1.00 75.12 228 GLY A N 1
ATOM 1898 C CA . GLY A 1 228 ? -10.172 17.444 6.344 1.00 75.12 228 GLY A CA 1
ATOM 1899 C C . GLY A 1 228 ? -8.982 16.555 6.714 1.00 75.12 228 GLY A C 1
ATOM 1900 O O . GLY A 1 228 ? -8.626 16.395 7.879 1.00 75.12 228 GLY A O 1
ATOM 1901 N N . PHE A 1 229 ? -8.367 15.932 5.716 1.00 71.12 229 PHE A N 1
ATOM 1902 C CA . PHE A 1 229 ? -7.082 15.259 5.895 1.00 71.12 229 PHE A CA 1
ATOM 1903 C C . PHE A 1 229 ? -6.016 16.097 5.188 1.00 71.12 229 PHE A C 1
ATOM 1905 O O . PHE A 1 229 ? -6.347 16.722 4.178 1.00 71.12 229 PHE A O 1
ATOM 1912 N N . PRO A 1 230 ? -4.770 16.126 5.690 1.00 59.69 230 PRO A N 1
ATOM 1913 C CA . PRO A 1 230 ? -3.690 16.837 5.015 1.00 59.69 230 PRO A CA 1
ATOM 1914 C C . PRO A 1 230 ? -3.560 16.349 3.562 1.00 59.69 230 PRO A C 1
ATOM 1916 O O . PRO A 1 230 ? -3.555 15.137 3.322 1.00 59.69 230 PRO A O 1
ATOM 1919 N N . GLU A 1 231 ? -3.517 17.297 2.616 1.00 47.25 231 GLU A N 1
ATOM 1920 C CA . GLU A 1 231 ? -3.228 17.033 1.195 1.00 47.25 231 GLU A CA 1
ATOM 1921 C C . GLU A 1 231 ? -1.763 16.638 0.985 1.00 47.25 231 GLU A C 1
ATOM 1923 O O . GLU A 1 231 ? -0.875 17.296 1.573 1.00 47.25 231 GLU A O 1
#

Foldseek 3Di:
DAPAEPDPVLVVLLVVLVVQLVVCVVVLVLLSNLVSVLVVLLLLLLLLLLLCCVLPVVVLLVQLPPDPPVLSCQSNVPPDSCSNVVPQSLVSLSSLVSLVDDPVLSVLVSVSVVVNVVCVDPPVDDPRRDPVSSVVNSVSSVVNSVVSLVSSLVSLLSLLVVLLVQPLDCVRQPDNDVLCSCVPVRRHVSSDDPSSVVSLLVRDLVVCVPPPCSVSSVVSSVVDNVVDHDD